Protein AF-A0A957KBI8-F1 (afdb_monomer_lite)

Structure (mmCIF, N/CA/C/O backbone):
data_AF-A0A957KBI8-F1
#
_entry.id   AF-A0A957KBI8-F1
#
loop_
_atom_site.group_PDB
_atom_site.id
_atom_site.type_symbol
_atom_site.label_atom_id
_atom_site.label_alt_id
_atom_site.label_comp_id
_atom_site.label_asym_id
_atom_site.label_entity_id
_atom_site.label_seq_id
_atom_site.pdbx_PDB_ins_code
_atom_site.Cartn_x
_atom_site.Cartn_y
_atom_site.Cartn_z
_atom_site.occupancy
_atom_site.B_iso_or_equiv
_atom_site.auth_seq_id
_atom_site.auth_comp_id
_atom_site.auth_asym_id
_atom_site.auth_atom_id
_atom_site.pdbx_PDB_model_num
ATOM 1 N N . ASP A 1 1 ? 16.073 -28.300 -5.596 1.00 53.75 1 ASP A N 1
ATOM 2 C CA . ASP A 1 1 ? 16.952 -27.147 -5.845 1.00 53.75 1 ASP A CA 1
ATOM 3 C C . ASP A 1 1 ? 17.141 -26.907 -7.318 1.00 53.75 1 ASP A C 1
ATOM 5 O O . ASP A 1 1 ? 17.459 -27.836 -8.055 1.00 53.75 1 ASP A O 1
ATOM 9 N N . CYS A 1 2 ? 16.883 -25.672 -7.734 1.00 71.12 2 CYS A N 1
ATOM 10 C CA . CYS A 1 2 ? 17.111 -25.193 -9.087 1.00 71.12 2 CYS A CA 1
ATOM 11 C C . CYS A 1 2 ? 17.860 -23.859 -8.974 1.00 71.12 2 CYS A C 1
ATOM 13 O O . CYS A 1 2 ? 17.243 -22.803 -8.931 1.00 71.12 2 CYS A O 1
ATOM 15 N N . GLU A 1 3 ? 19.193 -23.900 -8.892 1.00 85.25 3 GLU A N 1
ATOM 16 C CA . GLU A 1 3 ? 20.029 -22.681 -8.899 1.00 85.25 3 GLU A CA 1
ATOM 17 C C . GLU A 1 3 ? 19.775 -21.819 -10.147 1.00 85.25 3 GLU A C 1
ATOM 19 O O . GLU A 1 3 ? 19.973 -20.610 -10.131 1.00 85.25 3 GLU A O 1
ATOM 24 N N . ALA A 1 4 ? 19.276 -22.438 -11.222 1.00 87.75 4 ALA A N 1
ATOM 25 C CA . ALA A 1 4 ? 18.928 -21.766 -12.466 1.00 87.75 4 ALA A CA 1
ATOM 26 C C . ALA A 1 4 ? 17.768 -20.766 -12.341 1.00 87.75 4 ALA A C 1
ATOM 28 O O . ALA A 1 4 ? 17.538 -20.042 -13.298 1.00 87.75 4 ALA A O 1
ATOM 29 N N . THR A 1 5 ? 17.039 -20.729 -11.219 1.00 91.25 5 THR A N 1
ATOM 30 C CA . THR A 1 5 ? 15.942 -19.772 -10.977 1.00 91.25 5 THR A CA 1
ATOM 31 C C . THR A 1 5 ? 16.264 -18.772 -9.867 1.00 91.25 5 THR A C 1
ATOM 33 O O . THR A 1 5 ? 15.353 -18.151 -9.327 1.00 91.25 5 THR A O 1
ATOM 36 N N . PHE A 1 6 ? 17.530 -18.646 -9.457 1.00 94.62 6 PHE A N 1
ATOM 37 C CA . PHE A 1 6 ? 17.902 -17.649 -8.455 1.00 94.62 6 PHE A CA 1
ATOM 38 C C . PHE A 1 6 ? 17.795 -16.244 -9.038 1.00 94.62 6 PHE A C 1
ATOM 40 O O . PHE A 1 6 ? 18.330 -15.958 -10.109 1.00 94.62 6 PHE A O 1
ATOM 47 N N . LEU A 1 7 ? 17.128 -15.371 -8.289 1.00 96.38 7 LEU A N 1
ATOM 48 C CA . LEU A 1 7 ? 17.222 -13.936 -8.493 1.00 96.38 7 LEU A CA 1
ATOM 49 C C . LEU A 1 7 ? 18.567 -13.449 -7.947 1.00 96.38 7 LEU A C 1
ATOM 51 O O . LEU A 1 7 ? 19.129 -14.040 -7.019 1.00 96.38 7 LEU A O 1
ATOM 55 N N . THR A 1 8 ? 19.082 -12.373 -8.524 1.00 96.69 8 THR A N 1
ATOM 56 C CA . THR A 1 8 ? 20.297 -11.697 -8.062 1.00 96.69 8 THR A CA 1
ATOM 57 C C . THR A 1 8 ? 19.907 -10.356 -7.470 1.00 96.69 8 THR A C 1
ATOM 59 O O . THR A 1 8 ? 19.065 -9.669 -8.036 1.00 96.69 8 THR A O 1
ATOM 62 N N . LEU A 1 9 ? 20.495 -10.002 -6.330 1.00 96.25 9 LEU A N 1
ATOM 63 C CA . LEU A 1 9 ? 20.325 -8.677 -5.752 1.00 96.25 9 LEU A CA 1
ATOM 64 C C . LEU A 1 9 ? 20.972 -7.645 -6.674 1.00 96.25 9 LEU A C 1
ATOM 66 O O . LEU A 1 9 ? 22.163 -7.767 -6.976 1.00 96.25 9 LEU A O 1
ATOM 70 N N . ASP A 1 10 ? 20.201 -6.651 -7.087 1.00 95.00 10 ASP A N 1
ATOM 71 C CA . ASP A 1 10 ? 20.749 -5.435 -7.659 1.00 95.00 10 ASP A CA 1
ATOM 72 C C . ASP A 1 10 ? 21.138 -4.492 -6.508 1.00 95.00 10 ASP A C 1
ATOM 74 O O . ASP A 1 10 ? 20.312 -4.096 -5.686 1.00 95.00 10 ASP A O 1
ATOM 78 N N . GLU A 1 11 ? 22.436 -4.208 -6.377 1.00 90.50 11 GLU A N 1
ATOM 79 C CA . GLU A 1 11 ? 22.953 -3.366 -5.291 1.00 90.50 11 GLU A CA 1
ATOM 80 C C . GLU A 1 11 ? 22.608 -1.881 -5.498 1.00 90.50 11 GLU A C 1
ATOM 82 O O . GLU A 1 11 ? 22.605 -1.116 -4.528 1.00 90.50 11 GLU A O 1
ATOM 87 N N . ASP A 1 12 ? 22.289 -1.467 -6.731 1.00 88.81 12 ASP A N 1
ATOM 88 C CA . ASP A 1 12 ? 21.892 -0.088 -7.013 1.00 88.81 12 ASP A CA 1
ATOM 89 C C . ASP A 1 12 ? 20.490 0.212 -6.466 1.00 88.81 12 ASP A C 1
ATOM 91 O O . ASP A 1 12 ? 20.237 1.361 -6.099 1.00 88.81 12 ASP A O 1
ATOM 95 N N . ASP A 1 13 ? 19.611 -0.790 -6.309 1.00 91.19 13 ASP A N 1
ATOM 96 C CA . ASP A 1 13 ? 18.230 -0.583 -5.851 1.00 91.19 13 ASP A CA 1
ATOM 97 C C . ASP A 1 13 ? 17.717 -1.455 -4.690 1.00 91.19 13 ASP A C 1
ATOM 99 O O . ASP A 1 13 ? 16.642 -1.187 -4.151 1.00 91.19 13 ASP A O 1
ATOM 103 N N . ASP A 1 14 ? 18.518 -2.404 -4.209 1.00 92.69 14 ASP A N 1
ATOM 104 C CA . ASP A 1 14 ? 18.177 -3.379 -3.165 1.00 92.69 14 ASP A CA 1
ATOM 105 C C . ASP A 1 14 ? 17.047 -4.368 -3.544 1.00 92.69 14 ASP A C 1
ATOM 107 O O . ASP A 1 14 ? 16.502 -5.043 -2.660 1.00 92.69 14 ASP A O 1
ATOM 111 N N . VAL A 1 15 ? 16.699 -4.498 -4.829 1.00 96.94 15 VAL A N 1
ATOM 112 C CA . VAL A 1 15 ? 15.674 -5.430 -5.321 1.00 96.94 15 VAL A CA 1
ATOM 113 C C . VAL A 1 15 ? 16.335 -6.678 -5.900 1.00 96.94 15 VAL A C 1
ATOM 115 O O . VAL A 1 15 ? 17.345 -6.631 -6.601 1.00 96.94 15 VAL A O 1
ATOM 118 N N . TRP A 1 16 ? 15.765 -7.848 -5.616 1.00 97.50 16 TRP A N 1
ATOM 119 C CA . TRP A 1 16 ? 16.203 -9.103 -6.222 1.00 97.50 16 TRP A CA 1
ATOM 120 C C . TRP A 1 16 ? 15.529 -9.284 -7.577 1.00 97.50 16 TRP A C 1
ATOM 122 O O . TRP A 1 16 ? 14.304 -9.286 -7.659 1.00 97.50 16 TRP A O 1
ATOM 132 N N . GLN A 1 17 ? 16.314 -9.478 -8.635 1.00 97.50 17 GLN A N 1
ATOM 133 C CA . GLN A 1 17 ? 15.820 -9.479 -10.010 1.00 97.50 17 GLN A CA 1
ATOM 134 C C . GLN A 1 17 ? 16.371 -10.657 -10.825 1.00 97.50 17 GLN A C 1
ATOM 136 O O . GLN A 1 17 ? 17.454 -11.187 -10.557 1.00 97.50 17 GLN A O 1
ATOM 141 N N . GLY A 1 18 ? 15.634 -11.081 -11.852 1.00 96.81 18 GLY A N 1
ATOM 142 C CA . GLY A 1 18 ? 16.078 -12.133 -12.768 1.00 96.81 18 GLY A CA 1
ATOM 143 C C . GLY A 1 18 ? 15.211 -12.226 -14.017 1.00 96.81 18 GLY A C 1
ATOM 144 O O . GLY A 1 18 ? 13.996 -12.086 -13.938 1.00 96.81 18 GLY A O 1
ATOM 145 N N . ILE A 1 19 ? 15.840 -12.462 -15.171 1.00 97.25 19 ILE A N 1
ATOM 146 C CA . ILE A 1 19 ? 15.156 -12.609 -16.463 1.00 97.25 19 ILE A CA 1
ATOM 147 C C . ILE A 1 19 ? 15.249 -14.063 -16.911 1.00 97.25 19 ILE A C 1
ATOM 149 O O . ILE A 1 19 ? 16.345 -14.625 -16.974 1.00 97.25 19 ILE A O 1
ATOM 153 N N . PHE A 1 20 ? 14.110 -14.650 -17.275 1.00 96.75 20 PHE A N 1
ATOM 154 C CA . PHE A 1 20 ? 14.034 -16.019 -17.777 1.00 96.75 20 PHE A CA 1
ATOM 155 C C . PHE A 1 20 ? 13.263 -16.071 -19.095 1.00 96.75 20 PHE A C 1
ATOM 157 O O . PHE A 1 20 ? 12.159 -15.543 -19.202 1.00 96.75 20 PHE A O 1
ATOM 164 N N . ASP A 1 21 ? 13.832 -16.749 -20.093 1.00 96.81 21 ASP A N 1
ATOM 165 C CA . ASP A 1 21 ? 13.128 -17.077 -21.332 1.00 96.81 21 ASP A CA 1
ATOM 166 C C . ASP A 1 21 ? 12.172 -18.245 -21.074 1.00 96.81 21 ASP A C 1
ATOM 168 O O . ASP A 1 21 ? 12.592 -19.401 -20.934 1.00 96.81 21 ASP A O 1
ATOM 172 N N . LEU A 1 22 ? 10.876 -17.948 -21.004 1.00 96.56 22 LEU A N 1
ATOM 173 C CA . LEU A 1 22 ? 9.843 -18.936 -20.728 1.00 96.56 22 LEU A CA 1
ATOM 174 C C . LEU A 1 22 ? 9.106 -19.312 -22.020 1.00 96.56 22 LEU A C 1
ATOM 176 O O . LEU A 1 22 ? 8.742 -18.433 -22.803 1.00 96.56 22 LEU A O 1
ATOM 180 N N . PRO A 1 23 ? 8.877 -20.611 -22.288 1.00 97.94 23 PRO A N 1
ATOM 181 C CA . PRO A 1 23 ? 7.975 -21.036 -23.351 1.00 97.94 23 PRO A CA 1
ATOM 182 C C . PRO A 1 23 ? 6.543 -20.521 -23.148 1.00 97.94 23 PRO A C 1
ATOM 184 O O . PRO A 1 23 ? 6.150 -20.140 -22.052 1.00 97.94 23 PRO A O 1
ATOM 187 N N . ALA A 1 24 ? 5.736 -20.588 -24.207 1.00 97.88 24 ALA A N 1
ATOM 188 C CA . ALA A 1 24 ? 4.296 -20.397 -24.083 1.00 97.88 24 ALA A CA 1
ATOM 189 C C . ALA A 1 24 ? 3.700 -21.454 -23.139 1.00 97.88 24 ALA A C 1
ATOM 191 O O . ALA A 1 24 ? 4.008 -22.647 -23.272 1.00 97.88 24 ALA A O 1
ATOM 192 N N . GLY A 1 25 ? 2.821 -21.038 -22.234 1.00 97.88 25 GLY A N 1
ATOM 193 C CA . GLY A 1 25 ? 2.192 -21.923 -21.265 1.00 97.88 25 GLY A CA 1
ATOM 194 C C . GLY A 1 25 ? 1.649 -21.191 -20.047 1.00 97.88 25 GLY A C 1
ATOM 195 O O . GLY A 1 25 ? 1.835 -19.988 -19.888 1.00 97.88 25 GLY A O 1
ATOM 196 N N . ASP A 1 26 ? 0.991 -21.962 -19.188 1.00 98.00 26 ASP A N 1
ATOM 197 C CA . ASP A 1 26 ? 0.511 -21.506 -17.891 1.00 98.00 26 ASP A CA 1
ATOM 198 C C . ASP A 1 26 ? 1.459 -22.007 -16.799 1.00 98.00 26 ASP A C 1
ATOM 200 O O . ASP A 1 26 ? 1.807 -23.193 -16.742 1.00 98.00 26 ASP A O 1
ATOM 204 N N . TYR A 1 27 ? 1.874 -21.087 -15.942 1.00 96.94 27 TYR A N 1
ATOM 205 C CA . TYR A 1 27 ? 2.832 -21.284 -14.869 1.00 96.94 27 TYR A CA 1
ATOM 206 C C . TYR A 1 27 ? 2.248 -20.782 -13.553 1.00 96.94 27 TYR A C 1
ATOM 208 O O . TYR A 1 27 ? 1.349 -19.945 -13.514 1.00 96.94 27 TYR A O 1
ATOM 216 N N . GLU A 1 28 ? 2.811 -21.281 -12.463 1.00 96.25 28 GLU A N 1
ATOM 217 C CA . GLU A 1 28 ? 2.605 -20.735 -11.132 1.00 96.25 28 GLU A CA 1
ATOM 218 C C . GLU A 1 28 ? 3.966 -20.596 -10.463 1.00 96.25 28 GLU A C 1
ATOM 220 O O . GLU A 1 28 ? 4.822 -21.478 -10.606 1.00 96.25 28 GLU A O 1
ATOM 225 N N . TYR A 1 29 ? 4.174 -19.504 -9.736 1.00 95.12 29 TYR A N 1
ATOM 226 C CA . TYR A 1 29 ? 5.445 -19.255 -9.074 1.00 95.12 29 TYR A CA 1
ATOM 227 C C . TYR A 1 29 ? 5.284 -18.563 -7.722 1.00 95.12 29 TYR A C 1
ATOM 229 O O . TYR A 1 29 ? 4.223 -18.051 -7.360 1.00 95.12 29 TYR A O 1
ATOM 237 N N . LYS A 1 30 ? 6.378 -18.621 -6.964 1.00 95.00 30 LYS A N 1
ATOM 238 C CA . LYS A 1 30 ? 6.601 -17.987 -5.667 1.00 95.00 30 LYS A CA 1
ATOM 239 C C . LYS A 1 30 ? 8.091 -17.744 -5.493 1.00 95.00 30 LYS A C 1
ATOM 241 O O . LYS A 1 30 ? 8.907 -18.443 -6.100 1.00 95.00 30 LYS A O 1
ATOM 246 N N . VAL A 1 31 ? 8.438 -16.837 -4.592 1.00 95.81 31 VAL A N 1
ATOM 247 C CA . VAL A 1 31 ? 9.824 -16.602 -4.187 1.00 95.81 31 VAL A CA 1
ATOM 248 C C . VAL A 1 31 ? 10.104 -17.392 -2.917 1.00 95.81 31 VAL A C 1
ATOM 250 O O . VAL A 1 31 ? 9.463 -17.176 -1.895 1.00 95.81 31 VAL A O 1
ATOM 253 N N . ALA A 1 32 ? 11.044 -18.332 -2.983 1.00 94.69 32 ALA A N 1
ATOM 254 C CA . ALA A 1 32 ? 11.490 -19.133 -1.845 1.00 94.69 32 ALA A CA 1
ATOM 255 C C . ALA A 1 32 ? 12.779 -18.546 -1.251 1.00 94.69 32 ALA A C 1
ATOM 257 O O . ALA A 1 32 ? 13.711 -18.219 -1.990 1.00 94.69 32 ALA A O 1
ATOM 258 N N . ILE A 1 33 ? 12.861 -18.444 0.076 1.00 94.56 33 ILE A N 1
ATOM 259 C CA . ILE A 1 33 ? 13.998 -17.827 0.766 1.00 94.56 33 ILE A CA 1
ATOM 260 C C . ILE A 1 33 ? 15.019 -18.885 1.182 1.00 94.56 33 ILE A C 1
ATOM 262 O O . ILE A 1 33 ? 14.676 -19.960 1.671 1.00 94.56 33 ILE A O 1
ATOM 266 N N . ASN A 1 34 ? 16.307 -18.573 1.005 1.00 90.56 34 ASN A N 1
ATOM 267 C CA . ASN A 1 34 ? 17.428 -19.434 1.403 1.00 90.56 34 ASN A CA 1
ATOM 268 C C . ASN A 1 34 ? 17.328 -20.869 0.860 1.00 90.56 34 ASN A C 1
ATOM 270 O O . ASN A 1 34 ? 17.718 -21.822 1.534 1.00 90.56 34 ASN A O 1
ATOM 274 N N . GLN A 1 35 ? 16.819 -21.020 -0.369 1.00 89.69 35 GLN A N 1
ATOM 275 C CA . GLN A 1 35 ? 16.649 -22.319 -1.034 1.00 89.69 35 GLN A CA 1
ATOM 276 C C . GLN A 1 35 ? 15.692 -23.262 -0.279 1.00 89.69 35 GLN A C 1
ATOM 278 O O . GLN A 1 35 ? 15.739 -24.477 -0.464 1.00 89.69 35 GLN A O 1
ATOM 283 N N . SER A 1 36 ? 14.816 -22.714 0.568 1.00 89.62 36 SER A N 1
ATOM 284 C CA . SER A 1 36 ? 13.834 -23.469 1.342 1.00 89.62 36 SER A CA 1
ATOM 285 C C . SER A 1 36 ? 12.418 -22.954 1.105 1.00 89.62 36 SER A C 1
ATOM 287 O O . SER A 1 36 ? 12.187 -21.765 0.917 1.00 89.62 36 SER A O 1
ATOM 289 N N . TRP A 1 37 ? 11.451 -23.868 1.173 1.00 89.88 37 TRP A N 1
ATOM 290 C CA . TRP A 1 37 ? 10.026 -23.533 1.194 1.00 89.88 37 TRP A CA 1
ATOM 291 C C . TRP A 1 37 ? 9.515 -23.157 2.592 1.00 89.88 37 TRP A C 1
ATOM 293 O O . TRP A 1 37 ? 8.361 -22.760 2.713 1.00 89.88 37 TRP A O 1
ATOM 303 N N . ASP A 1 38 ? 10.344 -23.246 3.639 1.00 92.00 38 ASP A N 1
ATOM 304 C CA . ASP A 1 38 ? 9.961 -22.874 5.016 1.00 92.00 38 ASP A CA 1
ATOM 305 C C . ASP A 1 38 ? 9.540 -21.399 5.138 1.00 92.00 38 ASP A C 1
ATOM 307 O O . ASP A 1 38 ? 8.761 -21.016 6.021 1.00 92.00 38 ASP A O 1
ATOM 311 N N . GLU A 1 39 ? 10.076 -20.572 4.245 1.00 93.94 39 GLU A N 1
ATOM 312 C CA . GLU A 1 39 ? 9.712 -19.182 4.051 1.00 93.94 39 GLU A CA 1
ATOM 313 C C . GLU A 1 39 ? 9.628 -18.906 2.553 1.00 93.94 39 GLU A C 1
ATOM 315 O O . GLU A 1 39 ? 10.597 -19.069 1.813 1.00 93.94 39 GLU A O 1
ATOM 320 N N . ASN A 1 40 ? 8.435 -18.539 2.104 1.00 94.25 40 ASN A N 1
ATOM 321 C CA . ASN A 1 40 ? 8.160 -18.214 0.717 1.00 94.25 40 ASN A CA 1
ATOM 322 C C . ASN A 1 40 ? 7.112 -17.110 0.645 1.00 94.25 40 ASN A C 1
ATOM 324 O O . ASN A 1 40 ? 6.280 -17.005 1.545 1.00 94.25 40 ASN A O 1
ATOM 328 N N . TYR A 1 41 ? 7.145 -16.348 -0.438 1.00 94.50 41 TYR A N 1
ATOM 329 C CA . TYR A 1 41 ? 6.252 -15.226 -0.689 1.00 94.50 41 TYR A CA 1
ATOM 330 C C . TYR A 1 41 ? 5.601 -15.375 -2.066 1.00 94.50 41 TYR A C 1
ATOM 332 O O . TYR A 1 41 ? 6.210 -15.895 -3.007 1.00 94.50 41 TYR A O 1
ATOM 340 N N . GLY A 1 42 ? 4.340 -14.970 -2.161 1.00 90.12 42 GLY A N 1
ATOM 341 C CA . GLY A 1 42 ? 3.544 -14.986 -3.385 1.00 90.12 42 GLY A CA 1
ATOM 342 C C . GLY A 1 42 ? 2.177 -14.348 -3.154 1.00 90.12 42 GLY A C 1
ATOM 343 O O . GLY A 1 42 ? 1.794 -14.096 -2.011 1.00 90.12 42 GLY A O 1
ATOM 344 N N . GLY A 1 43 ? 1.440 -14.080 -4.232 1.00 84.00 43 GLY A N 1
ATOM 345 C CA . GLY A 1 43 ? 0.228 -13.263 -4.169 1.00 84.00 43 GLY A CA 1
ATOM 346 C C . GLY A 1 43 ? 0.568 -11.840 -3.722 1.00 84.00 43 GLY A C 1
ATOM 347 O O . GLY A 1 43 ? 1.500 -11.246 -4.251 1.00 84.00 43 GLY A O 1
ATOM 348 N N . MET A 1 44 ? -0.127 -11.341 -2.700 1.00 80.38 44 MET A N 1
ATOM 349 C CA . MET A 1 44 ? 0.011 -9.984 -2.140 1.00 80.38 44 MET A CA 1
ATOM 350 C C . MET A 1 44 ? 1.272 -9.798 -1.263 1.00 80.38 44 MET A C 1
ATOM 352 O O . MET A 1 44 ? 1.280 -9.003 -0.333 1.00 80.38 44 MET A O 1
ATOM 356 N N . GLY A 1 45 ? 2.332 -10.582 -1.497 1.00 84.62 45 GLY A N 1
ATOM 357 C CA . GLY A 1 45 ? 3.555 -10.558 -0.679 1.00 84.62 45 GLY A CA 1
ATOM 358 C C . GLY A 1 45 ? 3.444 -11.268 0.678 1.00 84.62 45 GLY A C 1
ATOM 359 O O . GLY A 1 45 ? 4.327 -11.149 1.523 1.00 84.62 45 GLY A O 1
ATOM 360 N N . ASP A 1 46 ? 2.391 -12.057 0.903 1.00 84.06 46 ASP A N 1
ATOM 361 C CA . ASP A 1 46 ? 2.187 -12.765 2.168 1.00 84.06 46 ASP A CA 1
ATOM 362 C C . ASP A 1 46 ? 3.198 -13.898 2.385 1.00 84.06 46 ASP A C 1
ATOM 364 O O . ASP A 1 46 ? 3.482 -14.708 1.489 1.00 84.06 46 ASP A O 1
ATOM 368 N N . ARG A 1 47 ? 3.664 -14.059 3.631 1.00 89.81 47 ARG A N 1
ATOM 369 C CA . ARG A 1 47 ? 4.459 -15.228 4.028 1.00 89.81 47 ARG A CA 1
ATOM 370 C C . ARG A 1 47 ? 3.611 -16.494 3.925 1.00 89.81 47 ARG A C 1
ATOM 372 O O . ARG A 1 47 ? 2.634 -16.668 4.649 1.00 89.81 47 ARG A O 1
ATOM 379 N N . ASN A 1 48 ? 4.048 -17.437 3.099 1.00 90.44 48 ASN A N 1
ATOM 380 C CA . ASN A 1 48 ? 3.279 -18.605 2.668 1.00 90.44 48 ASN A CA 1
ATOM 381 C C . ASN A 1 48 ? 1.975 -18.241 1.939 1.00 90.44 48 ASN A C 1
ATOM 383 O O . ASN A 1 48 ? 1.019 -19.017 1.997 1.00 90.44 48 ASN A O 1
ATOM 387 N N . GLY A 1 49 ? 1.951 -17.094 1.251 1.00 87.31 49 GLY A N 1
ATOM 388 C CA . GLY A 1 49 ? 0.826 -16.608 0.455 1.00 87.31 49 GLY A CA 1
ATOM 389 C C . GLY A 1 49 ? 0.417 -17.550 -0.674 1.00 87.31 49 GLY A C 1
ATOM 390 O O . GLY A 1 49 ? 0.934 -18.657 -0.812 1.00 87.31 49 GLY A O 1
ATOM 391 N N . SER A 1 50 ? -0.534 -17.148 -1.507 1.00 91.44 50 SER A N 1
ATOM 392 C CA . SER A 1 50 ? -0.940 -17.966 -2.661 1.00 91.44 50 SER A CA 1
ATOM 393 C C . SER A 1 50 ? 0.153 -18.008 -3.739 1.00 91.44 50 SER A C 1
ATOM 395 O O . SER A 1 50 ? 1.083 -17.206 -3.726 1.00 91.44 50 SER A O 1
ATOM 397 N N . ASN A 1 51 ? 0.088 -18.974 -4.661 1.00 94.19 51 ASN A N 1
ATOM 398 C CA . ASN A 1 51 ? 0.944 -18.934 -5.851 1.00 94.19 51 ASN A CA 1
ATOM 399 C C . ASN A 1 51 ? 0.522 -17.763 -6.751 1.00 94.19 51 ASN A C 1
ATOM 401 O O . ASN A 1 51 ? -0.673 -17.481 -6.856 1.00 94.19 51 ASN A O 1
ATOM 405 N N . VAL A 1 52 ? 1.482 -17.129 -7.426 1.00 94.56 52 VAL A N 1
ATOM 406 C CA . VAL A 1 52 ? 1.205 -16.155 -8.490 1.00 94.56 52 VAL A CA 1
ATOM 407 C C . VAL A 1 52 ? 1.039 -16.915 -9.801 1.00 94.56 52 VAL A C 1
ATOM 409 O O . VAL A 1 52 ? 1.917 -17.693 -10.179 1.00 94.56 52 VAL A O 1
ATOM 412 N N . ALA A 1 53 ? -0.099 -16.733 -10.468 1.00 95.75 53 ALA A N 1
ATOM 413 C CA . ALA A 1 53 ? -0.367 -17.339 -11.767 1.00 95.75 53 ALA A CA 1
ATOM 414 C C . ALA A 1 53 ? 0.249 -16.489 -12.885 1.00 95.75 53 ALA A C 1
ATOM 416 O O . ALA A 1 53 ? 0.116 -15.271 -12.883 1.00 95.75 53 ALA A O 1
ATO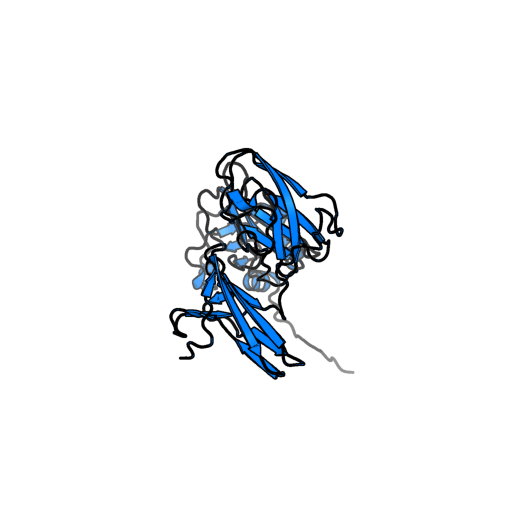M 417 N N . LEU A 1 54 ? 0.883 -17.131 -13.862 1.00 96.31 54 LEU A N 1
ATOM 418 C CA . LEU A 1 54 ? 1.515 -16.476 -15.007 1.00 96.31 54 LEU A CA 1
ATOM 419 C C . LEU A 1 54 ? 1.111 -17.208 -16.288 1.00 96.31 54 LEU A C 1
ATOM 421 O O . LEU A 1 54 ? 1.416 -18.389 -16.447 1.00 96.31 54 LEU A O 1
ATOM 425 N N . SER A 1 55 ? 0.441 -16.515 -17.208 1.00 97.19 55 SER A N 1
ATOM 426 C CA . SER A 1 55 ? 0.015 -17.085 -18.492 1.00 97.19 55 SER A CA 1
ATOM 427 C C . SER A 1 55 ? 0.748 -16.414 -19.646 1.00 97.19 55 SER A C 1
ATOM 429 O O . SER A 1 55 ? 0.686 -15.198 -19.819 1.00 97.19 55 SER A O 1
ATOM 431 N N . LEU A 1 56 ? 1.441 -17.221 -20.447 1.00 97.12 56 LEU A N 1
ATOM 432 C CA . LEU A 1 56 ? 2.230 -16.772 -21.587 1.00 97.12 56 LEU A CA 1
ATOM 433 C C . LEU A 1 56 ? 1.630 -17.310 -22.892 1.00 97.12 56 LEU A C 1
ATOM 435 O O . LEU A 1 56 ? 1.697 -18.518 -23.144 1.00 97.12 56 LEU A O 1
ATOM 439 N N . PRO A 1 57 ? 1.073 -16.448 -23.764 1.00 95.81 57 PRO A N 1
ATOM 440 C CA . PRO A 1 57 ? 0.504 -16.889 -25.039 1.00 95.81 57 PRO A CA 1
ATOM 441 C C . PRO A 1 57 ? 1.578 -17.322 -26.047 1.00 95.81 57 PRO A C 1
ATOM 443 O O . PRO A 1 57 ? 1.312 -18.130 -26.938 1.00 95.81 57 PRO A O 1
ATOM 446 N N . GLU A 1 58 ? 2.793 -16.797 -25.907 1.00 96.44 58 GLU A N 1
ATOM 447 C CA . GLU A 1 58 ? 3.960 -17.131 -26.712 1.00 96.44 58 GLU A CA 1
ATOM 448 C C . GLU A 1 58 ? 5.224 -17.147 -25.849 1.00 96.44 58 GLU A C 1
ATOM 450 O O . GLU A 1 58 ? 5.197 -16.734 -24.692 1.00 96.44 58 GLU A O 1
ATOM 455 N N . ALA A 1 59 ? 6.319 -17.680 -26.394 1.00 97.62 59 ALA A N 1
ATOM 456 C CA . ALA A 1 59 ? 7.581 -17.713 -25.671 1.00 97.62 59 ALA A CA 1
ATOM 457 C C . ALA A 1 59 ? 8.160 -16.297 -25.551 1.00 97.62 59 ALA A C 1
ATOM 459 O O . ALA A 1 59 ? 8.393 -15.652 -26.576 1.00 97.62 59 ALA A O 1
ATOM 460 N N . SER A 1 60 ? 8.427 -15.861 -24.322 1.00 96.81 60 SER A N 1
ATOM 461 C CA . SER A 1 60 ? 8.826 -14.488 -24.010 1.00 96.81 60 SER A CA 1
ATOM 462 C C . SER A 1 60 ? 9.860 -14.450 -22.883 1.00 96.81 60 SER A C 1
ATOM 464 O O . SER A 1 60 ? 9.804 -15.290 -21.978 1.00 96.81 60 SER A O 1
ATOM 466 N N . PRO A 1 61 ? 10.785 -13.474 -22.893 1.00 97.38 61 PRO A N 1
ATOM 467 C CA . PRO A 1 61 ? 11.561 -13.154 -21.707 1.00 97.38 61 PRO A CA 1
ATOM 468 C C . PRO A 1 61 ? 10.632 -12.537 -20.657 1.00 97.38 61 PRO A C 1
ATOM 470 O O . PRO A 1 61 ? 9.910 -11.584 -20.949 1.00 97.38 61 PRO A O 1
ATOM 473 N N . VAL A 1 62 ? 10.660 -13.074 -19.441 1.00 97.81 62 VAL A N 1
ATOM 474 C CA . VAL A 1 62 ? 9.927 -12.535 -18.291 1.00 97.81 62 VAL A CA 1
ATOM 475 C C . VAL A 1 62 ? 10.938 -12.122 -17.236 1.00 97.81 62 VAL A C 1
ATOM 477 O O . VAL A 1 62 ? 11.783 -12.934 -16.842 1.00 97.81 62 VAL A O 1
ATOM 480 N N . LYS A 1 63 ? 10.871 -10.861 -16.802 1.00 97.50 63 LYS A N 1
ATOM 481 C CA . LYS A 1 63 ? 11.652 -10.370 -15.665 1.00 97.50 63 LYS A CA 1
ATOM 482 C C . LYS A 1 63 ? 10.804 -10.499 -14.404 1.00 97.50 63 LYS A C 1
ATOM 484 O O . LYS A 1 63 ? 9.632 -10.134 -14.410 1.00 97.50 63 LYS A O 1
ATOM 489 N N . PHE A 1 64 ? 11.407 -11.057 -13.363 1.00 97.50 64 PHE A N 1
ATOM 490 C CA . PHE A 1 64 ? 10.816 -11.256 -12.046 1.00 97.50 64 PHE A CA 1
ATOM 491 C C . PHE A 1 64 ? 11.538 -10.383 -11.031 1.00 97.50 64 PHE A C 1
ATOM 493 O O . PHE A 1 64 ? 12.764 -10.241 -11.106 1.00 97.50 64 PHE A O 1
ATOM 500 N N . TYR A 1 65 ? 10.776 -9.874 -10.070 1.00 97.25 65 TYR A N 1
ATOM 501 C CA . TYR A 1 65 ? 11.246 -8.977 -9.023 1.00 97.25 65 TYR A CA 1
ATOM 502 C C . TYR A 1 65 ? 10.804 -9.495 -7.661 1.00 97.25 65 TYR A C 1
ATOM 504 O O . TYR A 1 65 ? 9.714 -10.055 -7.508 1.00 97.25 65 TYR A O 1
ATOM 512 N N . TYR A 1 66 ? 11.662 -9.289 -6.671 1.00 97.00 66 TYR A N 1
ATOM 513 C CA . TYR A 1 66 ? 11.355 -9.506 -5.271 1.00 97.00 66 TYR A CA 1
ATOM 514 C C . TYR A 1 66 ? 11.974 -8.399 -4.428 1.00 97.00 66 TYR A C 1
ATOM 516 O O . TYR A 1 66 ? 13.201 -8.282 -4.341 1.00 97.00 66 TYR A O 1
ATOM 524 N N . ASP A 1 67 ? 11.122 -7.617 -3.778 1.00 95.56 67 ASP A N 1
ATOM 525 C CA . ASP A 1 67 ? 11.550 -6.652 -2.775 1.00 95.56 67 ASP A CA 1
ATOM 526 C C . ASP A 1 67 ? 11.547 -7.326 -1.400 1.00 95.56 67 ASP A C 1
ATOM 528 O O . ASP A 1 67 ? 10.520 -7.780 -0.899 1.00 95.56 67 ASP A O 1
ATOM 532 N N . HIS A 1 68 ? 12.715 -7.410 -0.762 1.00 93.69 68 HIS A N 1
ATOM 533 C CA . HIS A 1 68 ? 12.823 -8.022 0.560 1.00 93.69 68 HIS A CA 1
ATOM 534 C C . HIS A 1 68 ? 12.212 -7.158 1.676 1.00 93.69 68 HIS A C 1
ATOM 536 O O . HIS A 1 68 ? 11.908 -7.695 2.739 1.00 93.69 68 HIS A O 1
ATOM 542 N N . LYS A 1 69 ? 12.056 -5.844 1.465 1.00 89.44 69 LYS A N 1
ATOM 543 C CA . LYS A 1 69 ? 11.515 -4.901 2.456 1.00 89.44 69 LYS A CA 1
ATOM 544 C C . LYS A 1 69 ? 9.998 -5.032 2.566 1.00 89.44 69 LYS A C 1
ATOM 546 O O . LYS A 1 69 ? 9.478 -5.056 3.677 1.00 89.44 69 LYS A O 1
ATOM 551 N N . THR A 1 70 ? 9.312 -5.139 1.430 1.00 88.62 70 THR A N 1
ATOM 552 C CA . THR A 1 70 ? 7.844 -5.248 1.358 1.00 88.62 70 THR A CA 1
ATOM 553 C C . THR A 1 70 ? 7.357 -6.681 1.159 1.00 88.62 70 THR A C 1
ATOM 555 O O . THR A 1 70 ? 6.169 -6.951 1.295 1.00 88.62 70 THR A O 1
ATOM 558 N N . HIS A 1 71 ? 8.267 -7.604 0.832 1.00 92.19 71 HIS A N 1
ATOM 559 C CA . HIS A 1 71 ? 7.974 -8.970 0.390 1.00 92.19 71 HIS A CA 1
ATOM 560 C C . HIS A 1 71 ? 7.158 -9.061 -0.901 1.00 92.19 71 HIS A C 1
ATOM 562 O O . HIS A 1 71 ? 6.706 -10.153 -1.266 1.00 92.19 71 HIS A O 1
ATOM 568 N N . TRP A 1 72 ? 6.999 -7.948 -1.620 1.00 92.69 72 TRP A N 1
ATOM 569 C CA . TRP A 1 72 ? 6.260 -7.943 -2.866 1.00 92.69 72 TRP A CA 1
ATOM 570 C C . TRP A 1 72 ? 6.991 -8.749 -3.938 1.00 92.69 72 TRP A C 1
ATOM 572 O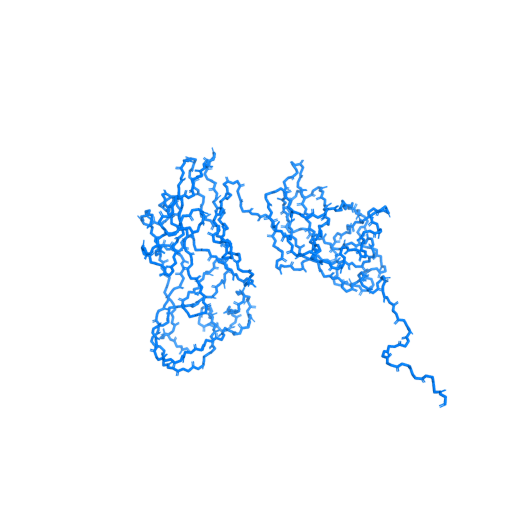 O . TRP A 1 72 ? 8.223 -8.759 -4.039 1.00 92.69 72 TRP A O 1
ATOM 582 N N . VAL A 1 73 ? 6.195 -9.467 -4.722 1.00 94.69 73 VAL A N 1
ATOM 583 C CA . VAL A 1 73 ? 6.630 -10.325 -5.814 1.00 94.69 73 VAL A CA 1
ATOM 584 C C . VAL A 1 73 ? 5.922 -9.830 -7.060 1.00 94.69 73 VAL A C 1
ATOM 586 O O . VAL A 1 73 ? 4.696 -9.783 -7.064 1.00 94.69 73 VAL A O 1
ATOM 589 N N . ALA A 1 74 ? 6.685 -9.517 -8.103 1.00 95.50 74 ALA A N 1
ATOM 590 C CA . ALA A 1 74 ? 6.137 -8.989 -9.348 1.00 95.50 74 ALA A CA 1
ATOM 591 C C . ALA A 1 74 ? 6.790 -9.629 -10.579 1.00 95.50 74 ALA A C 1
ATOM 593 O O . ALA A 1 74 ? 7.901 -10.174 -10.504 1.00 95.50 74 ALA A O 1
ATOM 594 N N . ASP A 1 75 ? 6.112 -9.537 -11.720 1.00 95.81 75 ASP A N 1
ATOM 595 C CA . ASP A 1 75 ? 6.633 -9.910 -13.029 1.00 95.81 75 ASP A CA 1
ATOM 596 C C . ASP A 1 75 ? 6.174 -8.960 -14.151 1.00 95.81 75 ASP A C 1
ATOM 598 O O . ASP A 1 75 ? 5.143 -8.301 -14.074 1.00 95.81 75 ASP A O 1
ATOM 602 N N . THR A 1 76 ? 6.943 -8.903 -15.241 1.00 95.81 76 THR A N 1
ATOM 603 C CA . THR A 1 76 ? 6.680 -7.990 -16.375 1.00 95.81 76 THR A CA 1
ATOM 604 C C . THR A 1 76 ? 5.418 -8.288 -17.198 1.00 95.81 76 THR A C 1
ATOM 606 O O . THR A 1 76 ? 5.162 -7.589 -18.178 1.00 95.81 76 THR A O 1
ATOM 609 N N . ILE A 1 77 ? 4.681 -9.358 -16.896 1.00 95.25 77 ILE A N 1
ATOM 610 C CA . ILE A 1 77 ? 3.465 -9.762 -17.615 1.00 95.25 77 ILE A CA 1
ATOM 611 C C . ILE A 1 77 ? 2.219 -9.385 -16.819 1.00 95.25 77 ILE A C 1
ATOM 613 O O . ILE A 1 77 ? 1.257 -8.889 -17.408 1.00 95.25 77 ILE A O 1
ATOM 617 N N . ASN A 1 78 ? 2.235 -9.634 -15.511 1.00 92.44 78 ASN A N 1
ATOM 618 C CA . ASN A 1 78 ? 1.116 -9.359 -14.619 1.00 92.44 78 ASN A CA 1
ATOM 619 C C . ASN A 1 78 ? 1.133 -7.926 -14.073 1.00 92.44 78 ASN A C 1
ATOM 621 O O . ASN A 1 78 ? 0.062 -7.349 -13.883 1.00 92.44 78 ASN A O 1
ATOM 625 N N . ASP A 1 79 ? 2.317 -7.344 -13.872 1.00 93.25 79 ASP A N 1
ATOM 626 C CA . ASP A 1 79 ? 2.477 -6.114 -13.100 1.00 93.25 79 ASP A CA 1
ATOM 627 C C . ASP A 1 79 ? 2.970 -4.933 -13.939 1.00 93.25 79 ASP A C 1
ATOM 629 O O . ASP A 1 79 ? 3.676 -5.066 -14.945 1.00 93.25 79 ASP A O 1
ATOM 633 N N . GLN A 1 80 ? 2.621 -3.731 -13.480 1.00 93.00 80 GLN A N 1
ATOM 634 C CA . GLN A 1 80 ? 3.223 -2.499 -13.970 1.00 93.00 80 GLN A CA 1
ATOM 635 C C . GLN A 1 80 ? 4.420 -2.145 -13.094 1.00 93.00 80 GLN A C 1
ATOM 637 O O . GLN A 1 80 ? 4.282 -1.872 -11.906 1.00 93.00 80 GLN A O 1
ATOM 642 N N . ILE A 1 81 ? 5.608 -2.120 -13.694 1.00 95.88 81 ILE A N 1
ATOM 643 C CA . ILE A 1 81 ? 6.818 -1.672 -13.004 1.00 95.88 81 ILE A CA 1
ATOM 644 C C . ILE A 1 81 ? 6.881 -0.150 -13.119 1.00 95.88 81 ILE A C 1
ATOM 646 O O . ILE A 1 81 ? 7.234 0.372 -14.177 1.00 95.88 81 ILE A O 1
ATOM 650 N N . ILE A 1 82 ? 6.459 0.553 -12.068 1.00 97.44 82 ILE A N 1
ATOM 651 C CA . ILE A 1 82 ? 6.336 2.014 -12.053 1.00 97.44 82 ILE A CA 1
ATOM 652 C C . ILE A 1 82 ? 7.411 2.608 -11.139 1.00 97.44 82 ILE A C 1
ATOM 654 O O . ILE A 1 82 ? 7.457 2.302 -9.954 1.00 97.44 82 ILE A O 1
ATOM 658 N N . THR A 1 83 ? 8.254 3.494 -11.660 1.00 97.69 83 THR A N 1
ATOM 659 C CA . THR A 1 83 ? 9.338 4.127 -10.890 1.00 97.69 83 THR A CA 1
ATOM 660 C C . THR A 1 83 ? 9.116 5.631 -10.827 1.00 97.69 83 THR A C 1
ATOM 662 O O . THR A 1 83 ? 8.867 6.265 -11.858 1.00 97.69 83 THR A O 1
ATOM 665 N N . VAL A 1 84 ? 9.248 6.228 -9.639 1.00 98.00 84 VAL A N 1
ATOM 666 C CA . VAL A 1 84 ? 9.320 7.691 -9.520 1.00 98.00 84 VAL A CA 1
ATOM 667 C C . VAL A 1 84 ? 10.744 8.140 -9.814 1.00 98.00 84 VAL A C 1
ATOM 669 O O . VAL A 1 84 ? 11.659 7.850 -9.045 1.00 98.00 84 VAL A O 1
ATOM 672 N N . VAL A 1 85 ? 10.932 8.866 -10.909 1.00 98.00 85 VAL A N 1
ATOM 673 C CA . VAL A 1 85 ? 12.242 9.374 -11.333 1.00 98.00 85 VAL A CA 1
ATOM 674 C C . VAL A 1 85 ? 12.368 10.863 -11.043 1.00 98.00 85 VAL A C 1
ATOM 676 O O . VAL A 1 85 ? 11.371 11.586 -11.097 1.00 98.00 85 VAL A O 1
ATOM 679 N N . GLY A 1 86 ? 13.570 11.338 -10.728 1.00 97.44 86 GLY A N 1
ATOM 680 C CA . GLY A 1 86 ? 13.787 12.752 -10.429 1.00 97.44 86 GLY A CA 1
ATOM 681 C C . GLY A 1 86 ? 15.166 13.082 -9.872 1.00 97.44 86 GLY A C 1
ATOM 682 O O . GLY A 1 86 ? 16.025 12.211 -9.743 1.00 97.44 86 GLY A O 1
ATOM 683 N N . ASP A 1 87 ? 15.343 14.345 -9.478 1.00 98.06 87 ASP A N 1
ATOM 684 C CA . ASP A 1 87 ? 16.597 14.897 -8.930 1.00 98.06 87 ASP A CA 1
ATOM 685 C C . ASP A 1 87 ? 16.839 14.569 -7.444 1.00 98.06 87 ASP A C 1
ATOM 687 O O . ASP A 1 87 ? 17.802 15.035 -6.842 1.00 98.06 87 ASP A O 1
ATOM 691 N N . PHE A 1 88 ? 15.960 13.764 -6.846 1.00 97.56 88 PHE A N 1
ATOM 692 C CA . PHE A 1 88 ? 16.106 13.229 -5.493 1.00 97.56 88 PHE A CA 1
ATOM 693 C C . PHE A 1 88 ? 16.729 11.824 -5.477 1.00 97.56 88 PHE A C 1
ATOM 695 O O . PHE A 1 88 ? 17.059 11.314 -4.406 1.00 97.56 88 PHE A O 1
ATOM 702 N N . GLN A 1 89 ? 16.853 11.159 -6.632 1.00 97.12 89 GLN A N 1
ATOM 703 C CA . GLN A 1 89 ? 17.204 9.739 -6.692 1.00 97.12 89 GLN A CA 1
ATOM 704 C C . GLN A 1 89 ? 18.623 9.461 -6.182 1.00 97.12 89 GLN A C 1
ATOM 706 O O . GLN A 1 89 ? 18.844 8.487 -5.457 1.00 97.12 89 GLN A O 1
ATOM 711 N N . SER A 1 90 ? 19.578 10.338 -6.486 1.00 96.69 90 SER A N 1
ATOM 712 C CA . SER A 1 90 ? 20.934 10.227 -5.943 1.00 96.69 90 SER A CA 1
ATOM 713 C C . SER A 1 90 ? 20.979 10.353 -4.414 1.00 96.69 90 SER A C 1
ATOM 715 O O . SER A 1 90 ? 21.767 9.665 -3.764 1.00 96.69 90 SER A O 1
ATOM 717 N N . GLU A 1 91 ? 20.088 11.149 -3.815 1.00 96.75 91 GLU A N 1
ATOM 718 C CA . GLU A 1 91 ? 19.986 11.312 -2.358 1.00 96.75 91 GLU A CA 1
ATOM 719 C C . GLU A 1 91 ? 19.434 10.055 -1.667 1.00 96.75 91 GLU A C 1
ATOM 721 O O . GLU A 1 91 ? 19.819 9.748 -0.538 1.00 96.75 91 GLU A O 1
ATOM 726 N N . ILE A 1 92 ? 18.576 9.284 -2.348 1.00 95.06 92 ILE A N 1
ATOM 727 C CA . ILE A 1 92 ? 18.026 8.021 -1.820 1.00 95.06 92 ILE A CA 1
ATOM 728 C C . ILE A 1 92 ? 18.913 6.805 -2.119 1.00 95.06 92 ILE A C 1
ATOM 730 O O . ILE A 1 92 ? 18.561 5.688 -1.737 1.00 95.06 92 ILE A O 1
ATOM 734 N N . GLY A 1 93 ? 20.066 7.017 -2.761 1.00 94.75 93 GLY A N 1
ATOM 735 C CA . GLY A 1 93 ? 21.092 5.999 -2.989 1.00 94.75 93 GLY A CA 1
ATOM 736 C C . GLY A 1 93 ? 21.166 5.443 -4.409 1.00 94.75 93 GLY A C 1
ATOM 737 O O . GLY A 1 93 ? 21.927 4.503 -4.623 1.00 94.75 93 GLY A O 1
ATOM 738 N N . CYS A 1 94 ? 20.420 5.992 -5.373 1.00 95.56 94 CYS A N 1
ATOM 739 C CA . CYS A 1 94 ? 20.624 5.651 -6.780 1.00 95.56 94 CYS A CA 1
ATOM 740 C C . CYS A 1 94 ? 21.969 6.196 -7.279 1.00 95.56 94 CYS A C 1
ATOM 742 O O . CYS A 1 94 ? 22.462 7.227 -6.818 1.00 95.56 94 CYS A O 1
ATOM 744 N N . SER A 1 95 ? 22.554 5.527 -8.272 1.00 95.19 95 SER A N 1
ATOM 745 C CA . SER A 1 95 ? 23.835 5.942 -8.854 1.00 95.19 95 SER A CA 1
ATOM 746 C C . SER A 1 95 ? 23.762 7.289 -9.597 1.00 95.19 95 SER A C 1
ATOM 748 O O . SER A 1 95 ? 24.756 8.021 -9.641 1.00 95.19 95 SER A O 1
ATOM 750 N N . ILE A 1 96 ? 22.605 7.621 -10.182 1.00 95.25 96 ILE A N 1
ATOM 751 C CA . ILE A 1 96 ? 22.326 8.884 -10.879 1.00 95.25 96 ILE A CA 1
ATOM 752 C C . ILE A 1 96 ? 20.869 9.323 -10.653 1.00 95.25 96 ILE A C 1
ATOM 754 O O . ILE A 1 96 ? 20.038 8.534 -10.205 1.00 95.25 96 ILE A O 1
ATOM 758 N N . ASP A 1 97 ? 20.582 10.580 -10.991 1.00 96.69 97 ASP A N 1
ATOM 759 C CA . ASP A 1 97 ? 19.223 11.127 -11.044 1.00 96.69 97 ASP A CA 1
ATOM 760 C C . ASP A 1 97 ? 18.511 10.782 -12.360 1.00 96.69 97 ASP A C 1
ATOM 762 O O . ASP A 1 97 ? 19.162 10.488 -13.369 1.00 96.69 97 ASP A O 1
ATOM 766 N N . ASP A 1 98 ? 17.178 10.878 -12.352 1.00 95.31 98 ASP A N 1
ATOM 767 C CA . ASP A 1 98 ? 16.298 10.581 -13.493 1.00 95.31 98 ASP A CA 1
ATOM 768 C C . ASP A 1 98 ? 16.490 9.157 -14.075 1.00 95.31 98 ASP A C 1
ATOM 770 O O . ASP A 1 98 ? 16.397 8.936 -15.287 1.00 95.31 98 ASP A O 1
ATOM 774 N N . ASP A 1 99 ? 16.760 8.174 -13.213 1.00 95.75 99 ASP A N 1
ATOM 775 C CA . ASP A 1 99 ? 17.005 6.782 -13.593 1.00 95.75 99 ASP A CA 1
ATOM 776 C C . ASP A 1 99 ? 15.777 5.902 -13.364 1.00 95.75 99 ASP A C 1
ATOM 778 O O . ASP A 1 99 ? 15.455 5.524 -12.237 1.00 95.75 99 ASP A O 1
ATOM 782 N N . ALA A 1 100 ? 15.104 5.528 -14.449 1.00 96.00 100 ALA A N 1
ATOM 783 C CA . ALA A 1 100 ? 13.950 4.636 -14.396 1.00 96.00 100 ALA A CA 1
ATOM 784 C C . ALA A 1 100 ? 14.295 3.201 -13.968 1.00 96.00 100 ALA A C 1
ATOM 786 O O . ALA A 1 100 ? 13.397 2.480 -13.530 1.00 96.00 100 ALA A O 1
ATOM 787 N N . SER A 1 101 ? 15.560 2.788 -14.103 1.00 94.62 101 SER A N 1
ATOM 788 C CA . SER A 1 101 ? 16.012 1.446 -13.725 1.00 94.62 101 SER A CA 1
ATOM 789 C C . SER A 1 101 ? 16.360 1.318 -12.243 1.00 94.62 101 SER A C 1
ATOM 791 O O . SER A 1 101 ? 16.407 0.205 -11.738 1.00 94.62 101 SER A O 1
ATOM 793 N N . CYS A 1 102 ? 16.529 2.433 -11.523 1.00 96.19 102 CYS A N 1
ATOM 794 C CA . CYS A 1 102 ? 16.751 2.403 -10.082 1.00 96.19 102 CYS A CA 1
ATOM 795 C C . CYS A 1 102 ? 15.424 2.244 -9.324 1.00 96.19 102 CYS A C 1
ATOM 797 O O . CYS A 1 102 ? 14.699 3.217 -9.100 1.00 96.19 102 CYS A O 1
ATOM 799 N N . LEU A 1 103 ? 15.123 1.031 -8.858 1.00 97.00 103 LEU A N 1
ATOM 800 C CA . LEU A 1 103 ? 13.873 0.700 -8.160 1.00 97.00 103 LEU A CA 1
ATOM 801 C C . LEU A 1 103 ? 13.805 1.149 -6.682 1.00 97.00 103 LEU A C 1
ATOM 803 O O . LEU A 1 103 ? 12.895 0.751 -5.957 1.00 97.00 103 LEU A O 1
ATOM 807 N N . ARG A 1 104 ? 14.696 2.037 -6.209 1.00 95.81 104 ARG A N 1
ATOM 808 C CA . ARG A 1 104 ? 14.627 2.588 -4.830 1.00 95.81 104 ARG A CA 1
ATOM 809 C C . ARG A 1 104 ? 13.374 3.431 -4.567 1.00 95.81 104 ARG A C 1
ATOM 811 O O . ARG A 1 104 ? 13.044 3.698 -3.414 1.00 95.81 104 ARG A O 1
ATOM 818 N N . SER A 1 105 ? 12.707 3.862 -5.630 1.00 96.06 105 SER A N 1
ATOM 819 C CA . SER A 1 105 ? 11.431 4.581 -5.645 1.00 96.06 105 SER A CA 1
ATOM 820 C C . SER A 1 105 ? 10.368 3.813 -6.448 1.00 96.06 105 SER A C 1
ATOM 822 O O . SER A 1 105 ? 9.517 4.417 -7.107 1.00 96.06 105 SER A O 1
ATOM 824 N N . TRP A 1 106 ? 10.445 2.475 -6.434 1.00 97.06 106 TRP A N 1
ATOM 825 C CA . TRP A 1 106 ? 9.473 1.589 -7.073 1.00 97.06 106 TRP A CA 1
ATOM 826 C C . TRP A 1 106 ? 8.117 1.688 -6.373 1.00 97.06 106 TRP A C 1
ATOM 828 O O . TRP A 1 106 ? 7.989 1.373 -5.192 1.00 97.06 106 TRP A O 1
ATOM 838 N N . LEU A 1 107 ? 7.120 2.147 -7.125 1.00 95.75 107 LEU A N 1
ATOM 839 C CA . LEU A 1 107 ? 5.725 2.249 -6.721 1.00 95.75 107 LEU A CA 1
ATOM 840 C C . LEU A 1 107 ? 5.078 0.863 -6.778 1.00 95.75 107 LEU A C 1
ATOM 842 O O . LEU A 1 107 ? 5.090 0.206 -7.822 1.00 95.75 107 LEU A O 1
ATOM 846 N N . GLN A 1 108 ? 4.525 0.436 -5.644 1.00 93.00 108 GLN A N 1
ATOM 847 C CA . GLN A 1 108 ? 3.996 -0.905 -5.428 1.00 93.00 108 GLN A CA 1
ATOM 848 C C . GLN A 1 108 ? 2.500 -0.879 -5.131 1.00 93.00 108 GLN A C 1
ATOM 850 O O . GLN A 1 108 ? 2.048 -0.032 -4.368 1.00 93.00 108 GLN A O 1
ATOM 855 N N . ASP A 1 109 ? 1.760 -1.828 -5.701 1.00 89.94 109 ASP A N 1
ATOM 856 C CA . ASP A 1 109 ? 0.322 -2.027 -5.470 1.00 89.94 109 ASP A CA 1
ATOM 857 C C . ASP A 1 109 ? 0.070 -3.494 -5.064 1.00 89.94 109 ASP A C 1
ATOM 859 O O . ASP A 1 109 ? -0.334 -4.326 -5.882 1.00 89.94 109 ASP A O 1
ATOM 863 N N . PRO A 1 110 ? 0.415 -3.874 -3.821 1.00 81.69 110 PRO A N 1
ATOM 864 C CA . PRO A 1 110 ? 0.256 -5.249 -3.368 1.00 81.69 110 PRO A CA 1
ATOM 865 C C . PRO A 1 110 ? -1.210 -5.661 -3.163 1.00 81.69 110 PRO A C 1
ATOM 867 O O . PRO A 1 110 ? -1.475 -6.863 -3.154 1.00 81.69 110 PRO A O 1
ATOM 870 N N . ASP A 1 111 ? -2.153 -4.726 -2.988 1.00 78.06 111 ASP A N 1
ATOM 871 C CA . ASP A 1 111 ? -3.576 -5.040 -2.778 1.00 78.06 111 ASP A CA 1
ATOM 872 C C . ASP A 1 111 ? -4.421 -5.008 -4.068 1.00 78.06 111 ASP A C 1
ATOM 874 O O . ASP A 1 111 ? -5.505 -5.606 -4.108 1.00 78.06 111 ASP A O 1
ATOM 878 N N . GLY A 1 112 ? -3.877 -4.446 -5.149 1.00 82.75 112 GLY A N 1
ATOM 879 C CA . GLY A 1 112 ? -4.446 -4.453 -6.490 1.00 82.75 112 GLY A CA 1
ATOM 880 C C . GLY A 1 112 ? -5.570 -3.438 -6.680 1.00 82.75 112 GLY A C 1
ATOM 881 O O . GLY A 1 112 ? -6.450 -3.668 -7.522 1.00 82.75 112 GLY A O 1
ATOM 882 N N . ASP A 1 113 ? -5.606 -2.369 -5.882 1.00 79.94 113 ASP A N 1
ATOM 883 C CA . ASP A 1 113 ? -6.643 -1.340 -5.961 1.00 79.94 113 ASP A CA 1
ATOM 884 C C . ASP A 1 113 ? -6.367 -0.260 -7.030 1.00 79.94 113 ASP A C 1
ATOM 886 O O . ASP A 1 113 ? -7.265 0.522 -7.365 1.00 79.94 113 ASP A O 1
ATOM 890 N N . GLY A 1 114 ? -5.176 -0.284 -7.641 1.00 88.06 114 GLY A N 1
ATOM 891 C CA . GLY A 1 114 ? -4.729 0.661 -8.662 1.00 88.06 114 GLY A CA 1
ATOM 892 C C . GLY A 1 114 ? -4.055 1.919 -8.109 1.00 88.06 114 GLY A C 1
ATOM 893 O O . GLY A 1 114 ? -3.726 2.810 -8.900 1.00 88.06 114 GLY A O 1
ATOM 894 N N . VAL A 1 115 ? -3.846 2.002 -6.794 1.00 88.50 115 VAL A N 1
ATOM 895 C CA . VAL A 1 115 ? -3.088 3.052 -6.115 1.00 88.50 115 VAL A CA 1
ATOM 896 C C . VAL A 1 115 ? -1.732 2.489 -5.707 1.00 88.50 115 VAL A C 1
ATOM 898 O O . VAL A 1 115 ? -1.598 1.680 -4.796 1.00 88.50 115 VAL A O 1
ATOM 901 N N . PHE A 1 116 ? -0.688 2.953 -6.382 1.00 92.38 116 PHE A N 1
ATOM 902 C CA . PHE A 1 116 ? 0.663 2.475 -6.142 1.00 92.38 116 PHE A CA 1
ATOM 903 C C . PHE A 1 116 ? 1.384 3.392 -5.162 1.00 92.38 116 PHE A C 1
ATOM 905 O O . PHE A 1 116 ? 1.293 4.616 -5.273 1.00 92.38 116 PHE A O 1
ATOM 912 N N . ILE A 1 117 ? 2.156 2.813 -4.245 1.00 90.69 117 ILE A N 1
ATOM 913 C CA . ILE A 1 117 ? 2.828 3.548 -3.172 1.00 90.69 117 ILE A CA 1
ATOM 914 C C . ILE A 1 117 ? 4.321 3.232 -3.100 1.00 90.69 117 ILE A C 1
ATOM 916 O O . ILE A 1 117 ? 4.750 2.110 -3.364 1.00 90.69 117 ILE A O 1
ATOM 920 N N . ALA A 1 118 ? 5.128 4.227 -2.736 1.00 92.25 118 ALA A N 1
ATOM 921 C CA . ALA A 1 118 ? 6.561 4.064 -2.508 1.00 92.25 118 ALA A CA 1
ATOM 922 C C . ALA A 1 118 ? 7.004 4.901 -1.309 1.00 92.25 118 ALA A C 1
ATOM 924 O O . ALA A 1 118 ? 6.728 6.099 -1.249 1.00 92.25 118 ALA A O 1
ATOM 925 N N . GLU A 1 119 ? 7.748 4.290 -0.388 1.00 90.44 119 GLU A N 1
ATOM 926 C CA . GLU A 1 119 ? 8.478 4.994 0.668 1.00 90.44 119 GLU A CA 1
ATOM 927 C C . GLU A 1 11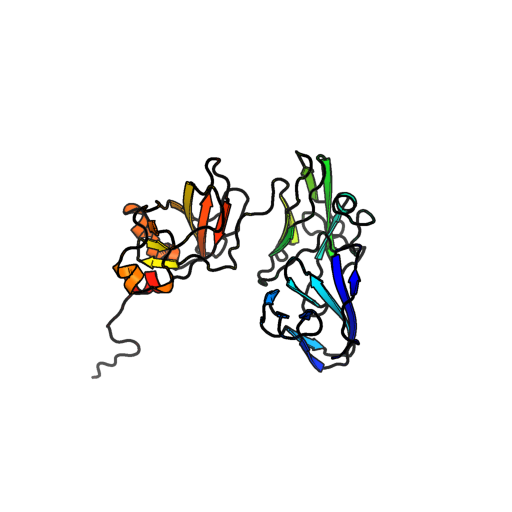9 ? 9.977 4.941 0.361 1.00 90.44 119 GLU A C 1
ATOM 929 O O . GLU A 1 119 ? 10.556 3.865 0.206 1.00 90.44 119 GLU A O 1
ATOM 934 N N . THR A 1 120 ? 10.615 6.106 0.262 1.00 93.19 120 THR A N 1
ATOM 935 C CA . THR A 1 120 ? 12.042 6.197 -0.059 1.00 93.19 120 THR A CA 1
ATOM 936 C C . THR A 1 120 ? 12.909 6.292 1.192 1.00 93.19 120 THR A C 1
ATOM 938 O O . THR A 1 120 ? 12.450 6.611 2.292 1.00 93.19 120 THR A O 1
ATOM 941 N N . ALA A 1 121 ? 14.221 6.123 1.009 1.00 92.12 121 ALA A N 1
ATOM 942 C CA . ALA A 1 121 ? 15.180 6.567 2.013 1.00 92.12 121 ALA A CA 1
ATOM 943 C C . ALA A 1 121 ? 15.044 8.089 2.276 1.00 92.12 121 ALA A C 1
ATOM 945 O O . ALA A 1 121 ? 14.556 8.823 1.408 1.00 92.12 121 ALA A O 1
ATOM 946 N N . PRO A 1 122 ? 15.464 8.580 3.456 1.00 92.62 122 PRO A N 1
ATOM 947 C CA . PRO A 1 122 ? 15.375 9.998 3.780 1.00 92.62 122 PRO A CA 1
ATOM 948 C C . PRO A 1 122 ? 16.295 10.875 2.927 1.00 92.62 122 PRO A C 1
ATOM 950 O O . PRO A 1 122 ? 17.461 10.533 2.743 1.00 92.62 122 PRO A O 1
ATOM 953 N N . VAL A 1 123 ? 15.800 12.036 2.492 1.00 96.19 123 VAL A N 1
ATOM 954 C CA . VAL A 1 123 ? 16.558 13.030 1.712 1.00 96.19 123 VAL A CA 1
ATOM 955 C C . VAL A 1 123 ? 16.857 14.302 2.528 1.00 96.19 123 VAL A C 1
ATOM 957 O O . VAL A 1 123 ? 16.201 14.555 3.550 1.00 96.19 123 VAL A O 1
ATOM 960 N N . PRO A 1 124 ? 17.859 15.112 2.132 1.00 97.12 124 PRO A N 1
ATOM 961 C CA . PRO A 1 124 ? 18.106 16.434 2.713 1.00 97.12 124 PRO A CA 1
ATOM 962 C C . PRO A 1 124 ? 16.963 17.437 2.485 1.00 97.12 124 PRO A C 1
ATOM 964 O O . PRO A 1 124 ? 16.112 17.261 1.614 1.00 97.12 124 PRO A O 1
ATOM 967 N N . ALA A 1 125 ? 16.972 18.541 3.237 1.00 97.19 125 ALA A N 1
ATOM 968 C CA . ALA A 1 125 ? 16.091 19.668 2.963 1.00 97.19 125 ALA A CA 1
ATOM 969 C C . ALA A 1 125 ? 16.443 20.300 1.607 1.00 97.19 125 ALA A C 1
ATOM 971 O O . ALA A 1 125 ? 17.601 20.622 1.324 1.00 97.19 125 ALA A O 1
ATOM 972 N N . GLY A 1 126 ? 15.435 20.537 0.773 1.00 97.62 126 GLY A N 1
ATOM 973 C CA . GLY A 1 126 ? 15.666 20.944 -0.606 1.00 97.62 126 GLY A CA 1
ATOM 974 C C . GLY A 1 126 ? 14.391 21.124 -1.412 1.00 97.62 126 GLY A C 1
ATOM 975 O O . GLY A 1 126 ? 13.286 20.874 -0.935 1.00 97.62 126 GLY A O 1
ATOM 976 N N . ASN A 1 127 ? 14.556 21.592 -2.646 1.00 98.25 127 ASN A N 1
ATOM 977 C CA . ASN A 1 127 ? 13.494 21.568 -3.644 1.00 98.25 127 ASN A CA 1
ATOM 978 C C . ASN A 1 127 ? 13.858 20.511 -4.669 1.00 98.25 127 ASN A C 1
ATOM 980 O O . ASN A 1 127 ? 14.978 20.537 -5.176 1.00 98.25 127 ASN A O 1
ATOM 984 N N . TYR A 1 128 ? 12.895 19.656 -4.965 1.00 98.44 128 TYR A N 1
ATOM 985 C CA . TYR A 1 128 ? 13.062 18.510 -5.835 1.00 98.44 128 TYR A CA 1
ATOM 986 C C . TYR A 1 128 ? 11.935 18.477 -6.860 1.00 98.44 128 TYR A C 1
ATOM 988 O O . TYR A 1 128 ? 10.906 19.157 -6.725 1.00 98.44 128 TYR A O 1
ATOM 996 N N . GLN A 1 129 ? 12.130 17.670 -7.890 1.00 98.25 129 GLN A N 1
ATOM 997 C CA . GLN A 1 129 ? 11.124 17.387 -8.891 1.00 98.25 129 GLN A CA 1
ATOM 998 C C . GLN A 1 129 ? 11.074 15.896 -9.217 1.00 98.25 129 GLN A C 1
ATOM 1000 O O . GLN A 1 129 ? 12.091 15.209 -9.198 1.00 98.25 129 GLN A O 1
ATOM 1005 N N . ALA A 1 130 ? 9.881 15.417 -9.554 1.00 98.25 130 ALA A N 1
ATOM 1006 C CA . ALA A 1 130 ? 9.619 14.025 -9.879 1.00 98.25 130 ALA A CA 1
ATOM 1007 C C . ALA A 1 130 ? 8.766 13.869 -11.147 1.00 98.25 130 ALA A C 1
ATOM 1009 O O . ALA A 1 130 ? 7.964 14.738 -11.508 1.00 98.25 130 ALA A O 1
ATOM 1010 N N . ARG A 1 131 ? 8.931 12.728 -11.811 1.00 98.19 131 ARG A N 1
ATOM 1011 C CA . ARG A 1 131 ? 8.122 12.215 -12.924 1.00 98.19 131 ARG A CA 1
ATOM 1012 C C . ARG A 1 131 ? 7.892 10.721 -12.728 1.00 98.19 131 ARG A C 1
ATOM 1014 O O . ARG A 1 131 ? 8.570 10.085 -11.927 1.00 98.19 131 ARG A O 1
ATOM 1021 N N . ILE A 1 132 ? 6.964 10.162 -13.493 1.00 98.25 132 ILE A N 1
ATOM 1022 C CA . ILE A 1 132 ? 6.698 8.723 -13.501 1.00 98.25 132 ILE A CA 1
ATOM 1023 C C . ILE A 1 132 ? 7.318 8.078 -14.741 1.00 98.25 132 ILE A C 1
ATOM 1025 O O . ILE A 1 132 ? 7.155 8.582 -15.857 1.00 98.25 132 ILE A O 1
ATOM 1029 N N . ALA A 1 133 ? 8.006 6.957 -14.539 1.00 97.94 133 ALA A N 1
ATOM 1030 C CA . ALA A 1 133 ? 8.496 6.065 -15.581 1.00 97.94 133 ALA A CA 1
ATOM 1031 C C . ALA A 1 133 ? 7.803 4.700 -15.475 1.00 97.94 133 ALA A C 1
ATOM 1033 O O . ALA A 1 133 ? 7.513 4.230 -14.378 1.00 97.94 133 ALA A O 1
ATOM 1034 N N . PHE A 1 134 ? 7.575 4.051 -16.617 1.00 96.75 134 PHE A N 1
ATOM 1035 C CA . PHE A 1 134 ? 6.996 2.707 -16.688 1.00 96.75 134 PHE A CA 1
ATOM 1036 C C . PHE A 1 134 ? 7.981 1.728 -17.322 1.00 96.75 134 PHE A C 1
ATOM 1038 O O . PHE A 1 134 ? 8.656 2.064 -18.296 1.00 96.75 134 PHE A O 1
ATOM 1045 N N . GLY A 1 135 ? 8.018 0.499 -16.809 1.00 95.38 135 GLY A N 1
ATOM 1046 C CA . GLY A 1 135 ? 8.797 -0.609 -17.362 1.00 95.38 135 GLY A CA 1
ATOM 1047 C C . GLY A 1 135 ? 10.299 -0.345 -17.390 1.00 95.38 135 GLY A C 1
ATOM 1048 O O . GLY A 1 135 ? 10.955 -0.760 -18.343 1.00 95.38 135 GLY A O 1
ATOM 1049 N N . GLU A 1 136 ? 10.819 0.403 -16.409 1.00 95.31 136 GLU A N 1
ATOM 1050 C CA . GLU A 1 136 ? 12.232 0.818 -16.333 1.00 95.31 136 GLU A CA 1
ATOM 1051 C C . GLU A 1 136 ? 12.715 1.596 -17.577 1.00 95.31 136 GLU A C 1
ATOM 1053 O O . GLU A 1 136 ? 13.910 1.685 -17.869 1.00 95.31 136 GLU A O 1
ATOM 1058 N N . ALA A 1 137 ? 11.785 2.160 -18.354 1.00 93.75 137 ALA A N 1
ATOM 1059 C CA . ALA A 1 137 ? 12.100 2.860 -19.587 1.00 93.75 137 ALA A CA 1
ATOM 1060 C C . ALA A 1 137 ? 12.499 4.315 -19.321 1.00 93.75 137 ALA A C 1
ATOM 1062 O O . ALA A 1 137 ? 11.830 5.039 -18.590 1.00 93.75 137 ALA A O 1
ATOM 1063 N N . VAL A 1 138 ? 13.549 4.771 -20.009 1.00 89.31 138 VAL A N 1
ATOM 1064 C CA . VAL A 1 138 ? 14.023 6.165 -19.929 1.00 89.31 138 VAL A CA 1
ATOM 1065 C C . VAL A 1 138 ? 13.020 7.180 -20.492 1.00 89.31 138 VAL A C 1
ATOM 1067 O O . VAL A 1 138 ? 13.021 8.329 -20.080 1.00 89.31 138 VAL A O 1
ATOM 1070 N N . GLU A 1 139 ? 12.175 6.773 -21.442 1.00 92.50 139 GLU A N 1
ATOM 1071 C CA . GLU A 1 139 ? 11.094 7.573 -22.027 1.00 92.50 139 GLU A CA 1
ATOM 1072 C C . GLU A 1 139 ? 9.997 6.632 -22.575 1.00 92.50 139 GLU A C 1
ATOM 1074 O O . GLU A 1 139 ? 10.321 5.530 -23.034 1.00 92.50 139 GLU A O 1
ATOM 1079 N N . PRO A 1 140 ? 8.720 7.059 -22.638 1.00 94.50 140 PRO A N 1
ATOM 1080 C CA . PRO A 1 140 ? 8.217 8.363 -22.214 1.00 94.50 140 PRO A CA 1
ATOM 1081 C C . PRO A 1 140 ? 8.130 8.510 -20.689 1.00 94.50 140 PRO A C 1
ATOM 1083 O O . PRO A 1 140 ? 7.674 7.593 -20.010 1.00 94.50 140 PRO A O 1
ATOM 1086 N N . LEU A 1 141 ? 8.480 9.691 -20.178 1.00 96.44 141 LEU A N 1
ATOM 1087 C CA . LEU A 1 141 ? 8.189 10.088 -18.797 1.00 96.44 141 LEU A CA 1
ATOM 1088 C C . LEU A 1 141 ? 6.857 10.839 -18.693 1.00 96.44 141 LEU A C 1
ATOM 1090 O O . LEU A 1 141 ? 6.514 11.658 -19.553 1.00 96.44 141 LEU A O 1
ATOM 1094 N N . TYR A 1 142 ? 6.135 10.615 -17.600 1.00 97.56 142 TYR A N 1
ATOM 1095 C CA . TYR A 1 142 ? 4.825 11.206 -17.337 1.00 97.56 142 TYR A CA 1
ATOM 1096 C C . TYR A 1 142 ? 4.940 12.290 -16.260 1.00 97.56 142 TYR A C 1
ATOM 1098 O O . TYR A 1 142 ? 5.649 12.130 -15.265 1.00 97.56 142 TYR A O 1
ATOM 1106 N N . GLY A 1 143 ? 4.298 13.433 -16.508 1.00 96.69 143 GLY A N 1
ATOM 1107 C CA . GLY A 1 143 ? 4.267 14.561 -15.578 1.00 96.69 143 GLY A CA 1
ATOM 1108 C C . GLY A 1 143 ? 3.313 14.346 -14.400 1.00 96.69 143 GLY A C 1
ATOM 1109 O O . GLY A 1 143 ? 2.656 13.315 -14.300 1.00 96.69 143 GLY A O 1
ATOM 1110 N N . ALA A 1 144 ? 3.197 15.360 -13.541 1.00 95.50 144 ALA A N 1
ATOM 1111 C CA . ALA A 1 144 ? 2.342 15.337 -12.348 1.00 95.50 144 ALA A CA 1
ATOM 1112 C C . ALA A 1 144 ? 0.855 15.065 -12.647 1.00 95.50 144 ALA A C 1
ATOM 1114 O O . ALA A 1 144 ? 0.136 14.533 -11.808 1.00 95.50 144 ALA A O 1
ATOM 1115 N N . ASP A 1 145 ? 0.400 15.449 -13.840 1.00 92.94 145 ASP A N 1
ATOM 1116 C CA . ASP A 1 145 ? -0.971 15.290 -14.329 1.00 92.94 145 ASP A CA 1
ATOM 1117 C C . ASP A 1 145 ? -1.165 14.040 -15.206 1.00 92.94 145 ASP A C 1
ATOM 1119 O O . ASP A 1 145 ? -2.164 13.936 -15.917 1.00 92.94 145 ASP A O 1
ATOM 1123 N N . GLY A 1 146 ? -0.177 13.143 -15.244 1.00 93.88 146 GLY A N 1
ATOM 1124 C CA . GLY A 1 146 ? -0.215 11.934 -16.065 1.00 93.88 146 GLY A CA 1
ATOM 1125 C C . GLY A 1 146 ? -0.007 12.176 -17.555 1.00 93.88 146 GLY A C 1
ATOM 1126 O O . GLY A 1 146 ? -0.105 11.244 -18.353 1.00 93.88 146 GLY A O 1
ATOM 1127 N N . SER A 1 147 ? 0.291 13.406 -17.984 1.00 95.25 147 SER A N 1
ATOM 1128 C CA . SER A 1 147 ? 0.555 13.675 -19.397 1.00 95.25 147 SER A CA 1
ATOM 1129 C C . SER A 1 147 ? 1.975 13.257 -19.798 1.00 95.25 147 SER A C 1
ATOM 1131 O O . SER A 1 147 ? 2.959 13.537 -19.107 1.00 95.25 147 SER A O 1
ATOM 1133 N N . VAL A 1 148 ? 2.098 12.601 -20.956 1.00 96.44 148 VAL A N 1
ATOM 1134 C CA . VAL A 1 148 ? 3.395 12.248 -21.556 1.00 96.44 148 VAL A CA 1
ATOM 1135 C C . VAL A 1 148 ? 4.197 13.519 -21.836 1.00 96.44 148 VAL A C 1
ATOM 1137 O O . VAL A 1 148 ? 3.734 14.408 -22.554 1.00 96.44 148 VAL A O 1
ATOM 1140 N N . GLY A 1 149 ? 5.409 13.604 -21.289 1.00 93.75 149 GLY A N 1
ATOM 1141 C CA . GLY A 1 149 ? 6.250 14.797 -21.384 1.00 93.75 149 GLY A CA 1
ATOM 1142 C C . GLY A 1 149 ? 5.709 15.999 -20.599 1.00 93.75 149 GLY A C 1
ATOM 1143 O O . GLY A 1 149 ? 6.174 17.119 -20.818 1.00 93.75 149 GLY A O 1
ATOM 1144 N N . GLY A 1 150 ? 4.751 15.780 -19.693 1.00 94.25 150 GLY A N 1
ATOM 1145 C CA . GLY A 1 150 ? 4.107 16.799 -18.867 1.00 94.25 150 GLY A CA 1
ATOM 1146 C C . GLY A 1 150 ? 5.055 17.563 -17.945 1.00 94.25 150 GLY A C 1
ATOM 1147 O O . GLY A 1 150 ? 6.260 17.299 -17.884 1.00 94.25 150 GLY A O 1
ATOM 1148 N N . ALA A 1 151 ? 4.516 18.541 -17.217 1.00 97.62 151 ALA A N 1
ATOM 1149 C CA . ALA A 1 151 ? 5.277 19.243 -16.185 1.00 97.62 151 ALA A CA 1
ATOM 1150 C C . ALA A 1 151 ? 5.617 18.278 -15.032 1.00 97.62 151 ALA A C 1
ATOM 1152 O O . ALA A 1 151 ? 4.761 17.475 -14.661 1.00 97.62 151 ALA A O 1
ATOM 1153 N N . PRO A 1 152 ? 6.835 18.329 -14.465 1.00 97.81 152 PRO A N 1
ATOM 1154 C CA . PRO A 1 152 ? 7.183 17.467 -13.342 1.00 97.81 152 PRO A CA 1
ATOM 1155 C C . PRO A 1 152 ? 6.409 17.878 -12.080 1.00 97.81 152 PRO A C 1
ATOM 1157 O O . PRO A 1 152 ? 6.003 19.036 -11.936 1.00 97.81 152 PRO A O 1
ATOM 1160 N N . LEU A 1 153 ? 6.238 16.936 -11.155 1.00 97.88 153 LEU A N 1
ATOM 1161 C CA . LEU A 1 153 ? 5.772 17.206 -9.798 1.00 97.88 153 LEU A CA 1
ATOM 1162 C C . LEU A 1 153 ? 6.898 17.909 -9.041 1.00 97.88 153 LEU A C 1
ATOM 1164 O O . LEU A 1 153 ? 7.940 17.310 -8.822 1.00 97.88 153 LEU A O 1
ATOM 1168 N N . VAL A 1 154 ? 6.708 19.168 -8.652 1.00 98.12 154 VAL A N 1
ATOM 1169 C CA . VAL A 1 154 ? 7.706 19.941 -7.893 1.00 98.12 154 VAL A CA 1
ATOM 1170 C C . VAL A 1 154 ? 7.305 19.979 -6.424 1.00 98.12 154 VAL A C 1
ATOM 1172 O O . VAL A 1 154 ? 6.161 20.317 -6.116 1.00 98.12 154 VAL A O 1
ATOM 1175 N N . PHE A 1 155 ? 8.239 19.679 -5.522 1.00 97.00 155 PHE A N 1
ATOM 1176 C CA . PHE A 1 155 ? 7.991 19.623 -4.081 1.00 97.00 155 PHE A CA 1
ATOM 1177 C C . PHE A 1 155 ? 9.174 20.151 -3.262 1.00 97.00 155 PHE A C 1
ATOM 1179 O O . PHE A 1 155 ? 10.298 20.279 -3.753 1.00 97.00 155 PHE A O 1
ATOM 1186 N N . THR A 1 156 ? 8.906 20.487 -2.000 1.00 97.12 156 THR A N 1
ATOM 1187 C CA . THR A 1 156 ? 9.899 21.022 -1.063 1.00 97.12 156 THR A CA 1
ATOM 1188 C C . THR A 1 156 ? 9.969 20.137 0.168 1.00 97.12 156 THR A C 1
ATOM 1190 O O . THR A 1 156 ? 8.962 19.916 0.831 1.00 97.12 156 THR A O 1
ATOM 1193 N N . VAL A 1 157 ? 11.175 19.704 0.510 1.00 95.75 157 VAL A N 1
ATOM 1194 C CA . VAL A 1 157 ? 11.487 19.019 1.761 1.00 95.75 157 VAL A CA 1
ATOM 1195 C C . VAL A 1 157 ? 11.988 20.060 2.756 1.00 95.75 157 VAL A C 1
ATOM 1197 O O . VAL A 1 157 ? 12.985 20.739 2.506 1.00 95.75 157 VAL A O 1
ATOM 1200 N N . ALA A 1 158 ? 11.268 20.230 3.865 1.00 93.75 158 ALA A N 1
ATOM 1201 C CA . ALA A 1 158 ? 11.530 21.308 4.818 1.00 93.75 158 ALA A CA 1
ATOM 1202 C C . ALA A 1 158 ? 12.712 21.026 5.760 1.00 93.75 158 ALA A C 1
ATOM 1204 O O . ALA A 1 158 ? 13.397 21.963 6.173 1.00 93.75 158 ALA A O 1
ATOM 1205 N N . GLU A 1 159 ? 12.941 19.757 6.101 1.00 90.88 159 GLU A N 1
ATOM 1206 C CA . GLU A 1 159 ? 13.935 19.327 7.085 1.00 90.88 159 GLU A CA 1
ATOM 1207 C C . GLU A 1 159 ? 14.834 18.219 6.521 1.00 90.88 159 GLU A C 1
ATOM 1209 O O . GLU A 1 159 ? 14.415 17.420 5.685 1.00 90.88 159 GLU A O 1
ATOM 1214 N N . ASP A 1 160 ? 16.084 18.167 6.982 1.00 92.94 160 ASP A N 1
ATOM 1215 C CA . ASP A 1 160 ? 17.006 17.094 6.610 1.00 92.94 160 ASP A CA 1
A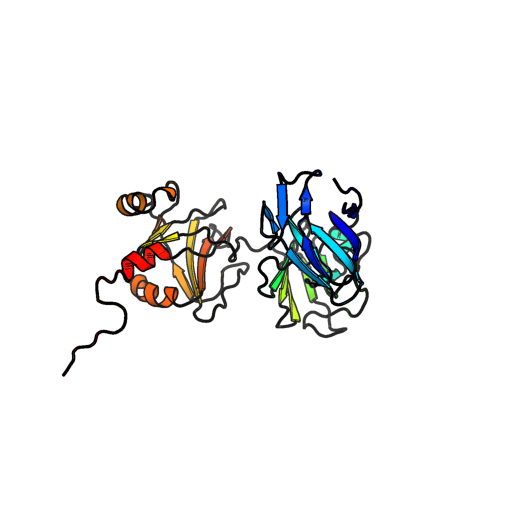TOM 1216 C C . ASP A 1 160 ? 16.541 15.747 7.172 1.00 92.94 160 ASP A C 1
ATOM 1218 O O . ASP A 1 160 ? 16.040 15.672 8.294 1.00 92.94 160 ASP A O 1
ATOM 1222 N N . ASN A 1 161 ? 16.859 14.666 6.457 1.00 89.88 161 ASN A N 1
ATOM 1223 C CA . ASN A 1 161 ? 16.492 13.294 6.816 1.00 89.88 161 ASN A CA 1
ATOM 1224 C C . ASN A 1 161 ? 14.974 13.071 6.794 1.00 89.88 161 ASN A C 1
ATOM 1226 O O . ASN A 1 161 ? 14.430 12.393 7.668 1.00 89.88 161 ASN A O 1
ATOM 1230 N N . THR A 1 162 ? 14.305 13.588 5.765 1.00 90.00 162 THR A N 1
ATOM 1231 C CA . THR A 1 162 ? 12.873 13.357 5.560 1.00 90.00 162 THR A CA 1
ATOM 1232 C C . THR A 1 162 ? 12.655 12.254 4.518 1.00 90.00 162 THR A C 1
ATOM 1234 O O . THR A 1 162 ? 13.092 12.429 3.381 1.00 90.00 162 THR A O 1
ATOM 1237 N N . PRO A 1 163 ? 12.000 11.125 4.853 1.00 91.56 163 PRO A N 1
ATOM 1238 C CA . PRO A 1 163 ? 11.570 10.149 3.852 1.00 91.56 163 PRO A CA 1
ATOM 1239 C C . PRO A 1 163 ? 10.487 10.746 2.951 1.00 91.56 163 PRO A C 1
ATOM 1241 O O . PRO A 1 163 ? 9.644 11.523 3.409 1.00 91.56 163 PRO A O 1
ATOM 1244 N N . LEU A 1 164 ? 10.512 10.372 1.674 1.00 93.25 164 LEU A N 1
ATOM 1245 C CA . LEU A 1 164 ? 9.475 10.741 0.720 1.00 93.25 164 LEU A CA 1
ATOM 1246 C C . LEU A 1 164 ? 8.477 9.598 0.619 1.00 93.25 164 LEU A C 1
ATOM 1248 O O . LEU A 1 164 ? 8.867 8.435 0.512 1.00 93.25 164 LEU A O 1
ATOM 1252 N N . TYR A 1 165 ? 7.199 9.947 0.629 1.00 92.06 165 TYR A N 1
ATOM 1253 C CA . TYR A 1 165 ? 6.127 9.008 0.354 1.00 92.06 165 TYR A CA 1
ATOM 1254 C C . TYR A 1 165 ? 5.411 9.429 -0.919 1.00 92.06 165 TYR A C 1
ATOM 1256 O O . TYR A 1 165 ? 4.814 10.505 -0.960 1.00 92.06 165 TYR A O 1
ATOM 1264 N N . PHE A 1 166 ? 5.505 8.604 -1.953 1.00 93.94 166 PHE A N 1
ATOM 1265 C CA . PHE A 1 166 ? 4.840 8.833 -3.226 1.00 93.94 166 PHE A CA 1
ATOM 1266 C C . PHE A 1 166 ? 3.606 7.953 -3.344 1.00 93.94 166 PHE A C 1
ATOM 1268 O O . PHE A 1 166 ? 3.631 6.787 -2.955 1.00 93.94 166 PHE A O 1
ATOM 1275 N N . GLU A 1 167 ? 2.568 8.523 -3.941 1.00 92.44 167 GLU A N 1
ATOM 1276 C CA . GLU A 1 167 ? 1.350 7.823 -4.327 1.00 92.44 167 GLU A CA 1
ATOM 1277 C C . GLU A 1 167 ? 1.080 8.102 -5.805 1.00 92.44 167 GLU A C 1
ATOM 1279 O O . GLU A 1 167 ? 1.211 9.246 -6.259 1.00 92.44 167 GLU A O 1
ATOM 1284 N N . TYR A 1 168 ? 0.723 7.063 -6.551 1.00 95.00 168 TYR A N 1
ATOM 1285 C CA . TYR A 1 168 ? 0.321 7.151 -7.945 1.00 95.00 168 TYR A CA 1
ATOM 1286 C C . TYR A 1 168 ? -1.031 6.474 -8.147 1.00 95.00 168 TYR A C 1
ATOM 1288 O O . TYR A 1 168 ? -1.143 5.257 -8.008 1.00 95.00 168 TYR A O 1
ATOM 1296 N N . ASP A 1 169 ? -2.041 7.258 -8.514 1.00 92.94 169 ASP A N 1
ATOM 1297 C CA . ASP A 1 169 ? -3.351 6.737 -8.894 1.00 92.94 169 ASP A CA 1
ATOM 1298 C C . ASP A 1 169 ? -3.333 6.408 -10.392 1.00 92.94 169 ASP A C 1
ATOM 1300 O O . ASP A 1 169 ? -3.215 7.297 -11.242 1.00 92.94 169 ASP A O 1
ATOM 1304 N N . LEU A 1 170 ? -3.450 5.124 -10.736 1.00 92.69 170 LEU A N 1
ATOM 1305 C CA . LEU A 1 170 ? -3.408 4.670 -12.126 1.00 92.69 170 LEU A CA 1
ATOM 1306 C C . LEU A 1 170 ? -4.649 5.092 -12.932 1.00 92.69 170 LEU A C 1
ATOM 1308 O O . LEU A 1 170 ? -4.565 5.264 -14.151 1.00 92.69 170 LEU A O 1
ATOM 1312 N N . ALA A 1 171 ? -5.806 5.245 -12.285 1.00 91.06 171 ALA A N 1
ATOM 1313 C CA . ALA A 1 171 ? -7.051 5.622 -12.947 1.00 91.06 171 ALA A CA 1
ATOM 1314 C C . ALA A 1 171 ? -7.073 7.115 -13.305 1.00 91.06 171 ALA A C 1
ATOM 1316 O O . ALA A 1 171 ? -7.552 7.487 -14.382 1.00 91.06 171 ALA A O 1
ATOM 1317 N N . GLU A 1 172 ? -6.543 7.963 -12.425 1.00 89.69 172 GLU A N 1
ATOM 1318 C CA . GLU A 1 172 ? -6.398 9.402 -12.650 1.00 89.69 172 GLU A CA 1
ATOM 1319 C C . GLU A 1 172 ? -5.107 9.758 -13.402 1.00 89.69 172 GLU A C 1
ATOM 1321 O O . GLU A 1 172 ? -5.047 10.783 -14.086 1.00 89.69 172 GLU A O 1
ATOM 1326 N N . GLY A 1 173 ? -4.086 8.907 -13.306 1.00 93.12 173 GLY A N 1
ATOM 1327 C CA . GLY A 1 173 ? -2.745 9.134 -13.833 1.00 93.12 173 GLY A CA 1
ATOM 1328 C C . GLY A 1 173 ? -1.938 10.157 -13.031 1.00 93.12 173 GLY A C 1
ATOM 1329 O O . GLY A 1 173 ? -0.953 10.685 -13.547 1.00 93.12 173 GLY A O 1
ATOM 1330 N N . THR A 1 174 ? -2.351 10.483 -11.809 1.00 93.19 174 THR A N 1
ATOM 1331 C CA . THR A 1 174 ? -1.771 11.556 -10.998 1.00 93.19 174 THR A CA 1
ATOM 1332 C C . THR A 1 174 ? -0.744 11.001 -10.018 1.00 93.19 174 THR A C 1
ATOM 1334 O O . THR A 1 174 ? -0.913 9.921 -9.460 1.00 93.19 174 THR A O 1
ATOM 1337 N N . VAL A 1 175 ? 0.344 11.748 -9.808 1.00 95.06 175 VAL A N 1
ATOM 1338 C CA . VAL A 1 175 ? 1.338 11.452 -8.765 1.00 95.06 175 VAL A CA 1
ATOM 1339 C C . VAL A 1 175 ? 1.297 12.531 -7.694 1.00 95.06 175 VAL A C 1
ATOM 1341 O O . VAL A 1 175 ? 1.274 13.730 -7.997 1.00 95.06 175 VAL A O 1
ATOM 1344 N N . THR A 1 176 ? 1.339 12.111 -6.436 1.00 92.38 176 THR A N 1
ATOM 1345 C CA . THR A 1 176 ? 1.489 12.999 -5.284 1.00 92.38 176 THR A CA 1
ATOM 1346 C C . THR A 1 176 ? 2.690 12.588 -4.441 1.00 92.38 176 THR A C 1
ATOM 1348 O O . THR A 1 176 ? 3.212 11.480 -4.561 1.00 92.38 176 THR A O 1
ATOM 1351 N N . VAL A 1 177 ? 3.177 13.520 -3.620 1.00 93.38 177 VAL A N 1
ATOM 1352 C CA . VAL A 1 177 ? 4.282 13.281 -2.693 1.00 93.38 177 VAL A CA 1
ATOM 1353 C C . VAL A 1 177 ? 3.972 13.904 -1.345 1.00 93.38 177 VAL A C 1
ATOM 1355 O O . VAL A 1 177 ? 3.529 15.052 -1.259 1.00 93.38 177 VAL A O 1
ATOM 1358 N N . ASN A 1 178 ? 4.248 13.152 -0.289 1.00 87.56 178 ASN A N 1
ATOM 1359 C CA . ASN A 1 178 ? 4.247 13.617 1.082 1.00 87.56 178 ASN A CA 1
ATOM 1360 C C . ASN A 1 178 ? 5.695 13.676 1.587 1.00 87.56 178 ASN A C 1
ATOM 1362 O O . ASN A 1 178 ? 6.431 12.690 1.563 1.00 87.56 178 ASN A O 1
ATOM 1366 N N . THR A 1 179 ? 6.097 14.866 2.027 1.00 88.94 179 THR A N 1
ATOM 1367 C CA . THR A 1 179 ? 7.443 15.190 2.519 1.00 88.94 179 THR A CA 1
ATOM 1368 C C . THR A 1 179 ? 7.462 15.367 4.034 1.00 88.94 179 THR A C 1
ATOM 1370 O O . THR A 1 179 ? 8.280 16.111 4.565 1.00 88.94 179 THR A O 1
ATOM 1373 N N . GLU A 1 180 ? 6.497 14.792 4.739 1.00 75.25 180 GLU A N 1
ATOM 1374 C CA . GLU A 1 180 ? 6.387 14.869 6.195 1.00 75.25 180 GLU A CA 1
ATOM 1375 C C . GLU A 1 180 ? 6.253 13.466 6.825 1.00 75.25 180 GLU A C 1
ATOM 1377 O O . GLU A 1 180 ? 6.008 13.352 8.027 1.00 75.25 180 GLU A O 1
ATOM 1382 N N . GLY A 1 181 ? 6.449 12.409 6.022 1.00 64.25 181 GLY A N 1
ATOM 1383 C CA . GLY A 1 181 ? 6.456 10.996 6.415 1.00 64.25 181 GLY A CA 1
ATOM 1384 C C . GLY A 1 181 ? 5.395 10.142 5.709 1.00 64.25 181 GLY A C 1
ATOM 1385 O O . GLY A 1 181 ? 4.405 10.662 5.194 1.00 64.25 181 GLY A O 1
ATOM 1386 N N . ALA A 1 182 ? 5.594 8.819 5.714 1.00 64.94 182 ALA A N 1
ATOM 1387 C CA . ALA A 1 182 ? 4.606 7.862 5.217 1.00 64.94 182 ALA A CA 1
ATOM 1388 C C . ALA A 1 182 ? 3.307 7.898 6.053 1.00 64.94 182 ALA A C 1
ATOM 1390 O O . ALA A 1 182 ? 3.379 8.095 7.279 1.00 64.94 182 ALA A O 1
ATOM 1391 N N . PRO A 1 183 ? 2.131 7.682 5.430 1.00 67.62 183 PRO A N 1
ATOM 1392 C CA . PRO A 1 183 ? 0.872 7.544 6.138 1.00 67.62 183 PRO A CA 1
ATOM 1393 C C . PRO A 1 183 ? 0.977 6.438 7.186 1.00 67.62 183 PRO A C 1
ATOM 1395 O O . PRO A 1 183 ? 1.605 5.398 6.980 1.00 67.62 183 PRO A O 1
ATOM 1398 N N . LYS A 1 184 ? 0.390 6.680 8.355 1.00 78.06 184 LYS A N 1
ATOM 1399 C CA . LYS A 1 184 ? 0.447 5.740 9.471 1.00 78.06 184 LYS A CA 1
ATOM 1400 C C . LYS A 1 184 ? -0.810 4.877 9.484 1.00 78.06 184 LYS A C 1
ATOM 1402 O O . LYS A 1 184 ? -1.876 5.343 9.876 1.00 78.06 184 LYS A O 1
ATOM 1407 N N . GLY A 1 185 ? -0.664 3.620 9.072 1.00 81.62 185 GLY A N 1
ATOM 1408 C CA . GLY A 1 185 ? -1.733 2.622 9.035 1.00 81.62 185 GLY A CA 1
ATOM 1409 C C . GLY A 1 185 ? -1.833 1.905 7.693 1.00 81.62 185 GLY A C 1
ATOM 1410 O O . GLY A 1 185 ? -1.093 2.209 6.764 1.00 81.62 185 GLY A O 1
ATOM 1411 N N . ASN A 1 186 ? -2.757 0.951 7.600 1.00 82.81 186 ASN A N 1
ATOM 1412 C CA . ASN A 1 186 ? -3.023 0.184 6.386 1.00 82.81 186 ASN A CA 1
ATOM 1413 C C . ASN A 1 186 ? -4.507 -0.229 6.332 1.00 82.81 186 ASN A C 1
ATOM 1415 O O . ASN A 1 186 ? -4.981 -0.962 7.205 1.00 82.81 186 ASN A O 1
ATOM 1419 N N . LEU A 1 187 ? -5.249 0.234 5.317 1.00 88.12 187 LEU A N 1
ATOM 1420 C CA . LEU A 1 187 ? -6.674 -0.095 5.151 1.00 88.12 187 LEU A CA 1
ATOM 1421 C C . LEU A 1 187 ? -6.917 -1.459 4.493 1.00 88.12 187 LEU A C 1
ATOM 1423 O O . LEU A 1 187 ? -8.027 -1.979 4.621 1.00 88.12 187 LEU A O 1
ATOM 1427 N N . ALA A 1 188 ? -5.913 -2.066 3.856 1.00 79.94 188 ALA A N 1
ATOM 1428 C CA . ALA A 1 188 ? -5.993 -3.445 3.373 1.00 79.94 188 ALA A CA 1
ATOM 1429 C C . ALA A 1 188 ? -5.967 -4.456 4.534 1.00 79.94 188 ALA A C 1
ATOM 1431 O O . ALA A 1 188 ? -6.449 -5.584 4.417 1.00 79.94 188 ALA A O 1
ATOM 1432 N N . GLU A 1 189 ? -5.458 -4.046 5.698 1.00 84.12 189 GLU A N 1
ATOM 1433 C CA . GLU A 1 189 ? -5.483 -4.860 6.905 1.00 84.12 189 GLU A CA 1
ATOM 1434 C C . GLU A 1 189 ? -6.792 -4.709 7.686 1.00 84.12 189 GLU A C 1
ATOM 1436 O O . GLU A 1 189 ? -7.345 -3.618 7.819 1.00 84.12 189 GLU A O 1
ATOM 1441 N N . PHE A 1 190 ? -7.238 -5.807 8.303 1.00 93.69 190 PHE A N 1
ATOM 1442 C CA . PHE A 1 190 ? -8.456 -5.878 9.118 1.00 93.69 190 PHE A CA 1
ATOM 1443 C C . PHE A 1 190 ? -8.128 -6.162 10.593 1.00 93.69 190 PHE A C 1
ATOM 1445 O O . PHE A 1 190 ? -8.534 -7.190 11.151 1.00 93.69 190 PHE A O 1
ATOM 1452 N N . ARG A 1 191 ? -7.347 -5.279 11.234 1.00 95.94 191 ARG A N 1
ATOM 1453 C CA . ARG A 1 191 ? -6.842 -5.474 12.610 1.00 95.94 191 ARG A CA 1
ATOM 1454 C C . ARG A 1 191 ? -7.845 -5.085 13.701 1.00 95.94 191 ARG A C 1
ATOM 1456 O O . ARG A 1 191 ? -7.653 -5.462 14.859 1.00 95.94 191 ARG A O 1
ATOM 1463 N N . ALA A 1 192 ? -8.908 -4.359 13.359 1.00 98.25 192 ALA A N 1
ATOM 1464 C CA . ALA A 1 192 ? -9.963 -3.963 14.290 1.00 98.25 192 ALA A CA 1
ATOM 1465 C C . ALA A 1 192 ? -11.204 -4.862 14.183 1.00 98.25 192 ALA A C 1
ATOM 1467 O O . ALA A 1 192 ? -11.507 -5.413 13.127 1.00 98.25 192 ALA A O 1
ATOM 1468 N N . TYR A 1 193 ? -11.965 -4.984 15.273 1.00 98.69 193 TYR A N 1
ATOM 1469 C CA . TYR A 1 193 ? -13.151 -5.843 15.343 1.00 98.69 193 TYR A CA 1
ATOM 1470 C C . TYR A 1 193 ? -14.343 -5.048 15.870 1.00 98.69 193 TYR A C 1
ATOM 1472 O O . TYR A 1 193 ? -14.350 -4.617 17.021 1.00 98.69 193 TYR A O 1
ATOM 1480 N N . TRP A 1 194 ? -15.387 -4.875 15.067 1.00 98.56 194 TRP A N 1
ATOM 1481 C CA . TRP A 1 194 ? -16.630 -4.261 15.521 1.00 98.56 194 TRP A CA 1
ATOM 1482 C C . TRP A 1 194 ? -17.519 -5.339 16.148 1.00 98.56 194 TRP A C 1
ATOM 1484 O O . TRP A 1 194 ? -18.131 -6.150 15.451 1.00 98.56 194 TRP A O 1
ATOM 1494 N N . VAL A 1 195 ? -17.529 -5.398 17.482 1.00 98.44 195 VAL A N 1
ATOM 1495 C CA . VAL A 1 195 ? -18.025 -6.562 18.242 1.00 98.44 195 VAL A CA 1
ATOM 1496 C C . VAL A 1 195 ? -19.444 -6.405 18.785 1.00 98.44 195 VAL A C 1
ATOM 1498 O O . VAL A 1 195 ? -20.089 -7.415 19.054 1.00 98.44 195 VAL A O 1
ATOM 1501 N N . ALA A 1 196 ? -19.930 -5.171 18.918 1.00 97.44 196 ALA A N 1
ATOM 1502 C CA . ALA A 1 196 ? -21.298 -4.828 19.314 1.00 97.44 196 ALA A CA 1
ATOM 1503 C C . ALA A 1 196 ? -21.672 -3.443 18.762 1.00 97.44 196 ALA A C 1
ATOM 1505 O O . ALA A 1 196 ? -20.788 -2.701 18.327 1.00 97.44 196 ALA A O 1
ATOM 1506 N N . ALA A 1 197 ? -22.958 -3.074 18.793 1.00 96.75 197 ALA A N 1
ATOM 1507 C CA . ALA A 1 197 ? -23.479 -1.811 18.254 1.00 96.75 197 ALA A CA 1
ATOM 1508 C C . ALA A 1 197 ? -22.652 -0.587 18.665 1.00 96.75 197 ALA A C 1
ATOM 1510 O O . ALA A 1 197 ? -22.430 0.313 17.859 1.00 96.75 197 ALA A O 1
ATOM 1511 N N . ASP A 1 198 ? -22.169 -0.580 19.905 1.00 97.62 198 ASP A N 1
ATOM 1512 C CA . ASP A 1 198 ? -21.425 0.519 20.499 1.00 97.62 198 ASP A CA 1
ATOM 1513 C C . ASP A 1 198 ? -19.985 0.144 20.901 1.00 97.62 198 ASP A C 1
ATOM 1515 O O . ASP A 1 198 ? -19.329 0.939 21.574 1.00 97.62 198 ASP A O 1
ATOM 1519 N N . THR A 1 199 ? -19.474 -1.047 20.552 1.00 98.31 199 THR A N 1
ATOM 1520 C CA . THR A 1 199 ? -18.118 -1.508 20.925 1.00 98.31 199 THR A CA 1
ATOM 1521 C C . THR A 1 199 ? -17.286 -1.903 19.710 1.00 98.31 199 THR A C 1
ATOM 1523 O O . THR A 1 199 ? -17.644 -2.822 18.971 1.00 98.31 199 THR A O 1
ATOM 1526 N N . ILE A 1 200 ? -16.102 -1.310 19.594 1.00 98.75 200 ILE A N 1
ATOM 1527 C CA . ILE A 1 200 ? -15.026 -1.763 18.714 1.00 98.75 200 ILE A CA 1
ATOM 1528 C C . ILE A 1 200 ? -13.859 -2.243 19.583 1.00 98.75 200 ILE A C 1
ATOM 1530 O O . ILE A 1 200 ? -13.448 -1.563 20.519 1.00 98.75 200 ILE A O 1
ATOM 1534 N N . ALA A 1 201 ? -13.332 -3.425 19.286 1.00 98.62 201 ALA A N 1
ATOM 1535 C CA . ALA A 1 201 ? -12.121 -3.964 19.879 1.00 98.62 201 ALA A CA 1
ATOM 1536 C C . ALA A 1 201 ? -10.936 -3.688 18.952 1.00 98.62 201 ALA A C 1
ATOM 1538 O O . ALA A 1 201 ? -10.870 -4.242 17.853 1.00 98.62 201 ALA A O 1
ATOM 1539 N N . TRP A 1 202 ? -10.008 -2.839 19.381 1.00 98.25 202 TRP A N 1
ATOM 1540 C CA . TRP A 1 202 ? -8.798 -2.538 18.618 1.00 98.25 202 TRP A CA 1
ATOM 1541 C C . TRP A 1 202 ? -7.745 -1.901 19.514 1.00 98.25 202 TRP A C 1
ATOM 1543 O O . TRP A 1 202 ? -8.061 -1.006 20.288 1.00 98.25 202 TRP A O 1
ATOM 1553 N N . ARG A 1 203 ? -6.501 -2.358 19.405 1.00 95.38 203 ARG A N 1
ATOM 1554 C CA . ARG A 1 203 ? -5.314 -1.739 19.989 1.00 95.38 203 ARG A CA 1
ATOM 1555 C C . ARG A 1 203 ? -4.397 -1.363 18.820 1.00 95.38 203 ARG A C 1
ATOM 1557 O O . ARG A 1 203 ? -3.922 -2.289 18.162 1.00 95.38 203 ARG A O 1
ATOM 1564 N N . PRO A 1 204 ? -4.155 -0.066 18.569 1.00 92.81 204 PRO A N 1
ATOM 1565 C CA . PRO A 1 204 ? -3.213 0.371 17.545 1.00 92.81 204 PRO A CA 1
ATOM 1566 C C . PRO A 1 204 ? -1.833 -0.246 17.749 1.00 92.81 204 PRO A C 1
ATOM 1568 O O . PRO A 1 204 ? -1.383 -0.386 18.891 1.00 92.81 204 PRO A O 1
ATOM 1571 N N . ASP A 1 205 ? -1.149 -0.552 16.652 1.00 86.44 205 ASP A N 1
ATOM 1572 C CA . ASP A 1 205 ? 0.269 -0.925 16.665 1.00 86.44 205 ASP A CA 1
ATOM 1573 C C . ASP A 1 205 ? 1.140 0.337 16.588 1.00 86.44 205 ASP A C 1
ATOM 1575 O O . ASP A 1 205 ? 1.977 0.516 15.708 1.00 86.44 205 ASP A O 1
ATOM 1579 N N . ALA A 1 206 ? 0.853 1.278 17.488 1.00 83.19 206 ALA A N 1
ATOM 1580 C CA . ALA A 1 206 ? 1.519 2.565 17.569 1.00 83.19 206 ALA A CA 1
ATOM 1581 C C . ALA A 1 206 ? 1.509 3.096 19.005 1.00 83.19 206 ALA A C 1
ATOM 1583 O O . ALA A 1 206 ? 0.529 2.960 19.744 1.00 83.19 206 ALA A O 1
ATOM 1584 N N . ASP A 1 207 ? 2.601 3.753 19.386 1.00 80.94 207 ASP A N 1
ATOM 1585 C CA . ASP A 1 207 ? 2.710 4.444 20.666 1.00 80.94 207 ASP A CA 1
ATOM 1586 C C . ASP A 1 207 ? 2.067 5.840 20.612 1.00 80.94 207 ASP A C 1
ATOM 1588 O O . ASP A 1 207 ? 1.977 6.484 19.567 1.00 80.94 207 ASP A O 1
ATOM 1592 N N . GLY A 1 208 ? 1.647 6.347 21.774 1.00 85.62 208 GLY A N 1
ATOM 1593 C CA . GLY A 1 208 ? 1.200 7.738 21.916 1.00 85.62 208 GLY A CA 1
ATOM 1594 C C . GLY A 1 208 ? -0.197 8.045 21.366 1.00 85.62 208 GLY A C 1
ATOM 1595 O O . GLY A 1 208 ? -0.563 9.217 21.309 1.00 85.62 208 GLY A O 1
ATOM 1596 N N . ALA A 1 209 ? -0.987 7.033 20.997 1.00 92.31 209 ALA A N 1
ATOM 1597 C CA . ALA A 1 209 ? -2.395 7.201 20.646 1.00 92.31 209 ALA A CA 1
ATOM 1598 C C . ALA A 1 209 ? -3.216 7.701 21.850 1.00 92.31 209 ALA A C 1
ATOM 1600 O O . ALA A 1 209 ? -3.322 7.024 22.877 1.00 92.31 209 ALA A O 1
ATOM 1601 N N . VAL A 1 210 ? -3.829 8.877 21.714 1.00 94.38 210 VAL A N 1
ATOM 1602 C CA . VAL A 1 210 ? -4.653 9.513 22.760 1.00 94.38 210 VAL A CA 1
ATOM 1603 C C . VAL A 1 210 ? -6.097 9.758 22.332 1.00 94.38 210 VAL A C 1
ATOM 1605 O O . VAL A 1 210 ? -6.948 10.004 23.185 1.00 94.38 210 VAL A O 1
ATOM 1608 N N . SER A 1 211 ? -6.400 9.691 21.035 1.00 96.12 211 SER A N 1
ATOM 1609 C CA . SER A 1 211 ? -7.771 9.804 20.529 1.00 96.12 211 SER A CA 1
ATOM 1610 C C . SER A 1 211 ? -8.021 8.859 19.359 1.00 96.12 211 SER A C 1
ATOM 1612 O O . SER A 1 211 ? -7.084 8.437 18.683 1.00 96.12 211 SER A O 1
ATOM 1614 N N . TYR A 1 212 ? -9.290 8.502 19.160 1.00 97.75 212 TYR A N 1
ATOM 1615 C CA . TYR A 1 212 ? -9.714 7.440 18.254 1.00 97.75 212 TYR A CA 1
ATOM 1616 C C . TYR A 1 212 ? -10.971 7.872 17.504 1.00 97.75 212 TYR A C 1
ATOM 1618 O O . TYR A 1 212 ? -11.852 8.525 18.076 1.00 97.75 212 TYR A O 1
ATOM 1626 N N . LYS A 1 213 ? -11.076 7.486 16.234 1.00 98.19 213 LYS A N 1
ATOM 1627 C CA . LYS A 1 213 ? -12.253 7.752 15.402 1.00 98.19 213 LYS A CA 1
ATOM 1628 C C . LYS A 1 213 ? -12.592 6.534 14.545 1.00 98.19 213 LYS A C 1
ATOM 1630 O O . LYS A 1 213 ? -11.700 5.809 14.112 1.00 98.19 213 LYS A O 1
ATOM 1635 N N . LEU A 1 214 ? -13.883 6.334 14.305 1.00 98.31 214 LEU A N 1
ATOM 1636 C CA . LEU A 1 214 ? -14.417 5.470 13.257 1.00 98.31 214 LEU A CA 1
ATOM 1637 C C . LEU A 1 214 ? -14.710 6.343 12.035 1.00 98.31 214 LEU A C 1
ATOM 1639 O O . LEU A 1 214 ? -15.374 7.370 12.158 1.00 98.31 214 LEU A O 1
ATOM 1643 N N . PHE A 1 215 ? -14.264 5.901 10.872 1.00 98.06 215 PHE A N 1
ATOM 1644 C CA . PHE A 1 215 ? -14.523 6.507 9.578 1.00 98.06 215 PHE A CA 1
ATOM 1645 C C . PHE A 1 215 ? -15.423 5.609 8.746 1.00 98.06 215 PHE A C 1
ATOM 1647 O O . PHE A 1 215 ? -15.336 4.381 8.835 1.00 98.06 215 PHE A O 1
ATOM 1654 N N . TYR A 1 216 ? -16.288 6.220 7.941 1.00 97.50 216 TYR A N 1
ATOM 1655 C CA . TYR A 1 216 ? -17.068 5.504 6.943 1.00 97.50 216 TYR A CA 1
ATOM 1656 C C . TYR A 1 216 ? -17.305 6.337 5.686 1.00 97.50 216 TYR A C 1
ATOM 1658 O O . TYR A 1 216 ? -17.479 7.555 5.7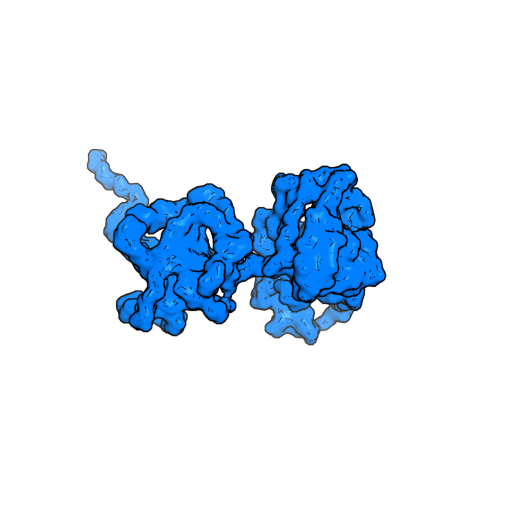48 1.00 97.50 216 TYR A O 1
ATOM 1666 N N . ASP A 1 217 ? -17.366 5.653 4.549 1.00 96.62 217 ASP A N 1
ATOM 1667 C CA . ASP A 1 217 ? -17.720 6.228 3.256 1.00 96.62 217 ASP A CA 1
ATOM 1668 C C . ASP A 1 217 ? -18.643 5.262 2.502 1.00 96.62 217 ASP A C 1
ATOM 1670 O O . ASP A 1 217 ? -18.363 4.066 2.395 1.00 96.62 217 ASP A O 1
ATOM 1674 N N . LEU A 1 218 ? -19.788 5.757 2.027 1.00 96.25 218 LEU A N 1
ATOM 1675 C CA . LEU A 1 218 ? -20.808 4.911 1.396 1.00 96.25 218 LEU A CA 1
ATOM 1676 C C . LEU A 1 218 ? -20.455 4.509 -0.040 1.00 96.25 218 LEU A C 1
ATOM 1678 O O . LEU A 1 218 ? -21.025 3.537 -0.536 1.00 96.25 218 LEU A O 1
ATOM 1682 N N . ASP A 1 219 ? -19.528 5.227 -0.671 1.00 91.56 219 ASP A N 1
ATOM 1683 C CA . ASP A 1 219 ? -19.086 5.013 -2.046 1.00 91.56 219 ASP A CA 1
ATOM 1684 C C . ASP A 1 219 ? -17.702 4.331 -2.111 1.00 91.56 219 ASP A C 1
ATOM 1686 O O . ASP A 1 219 ? -17.258 3.949 -3.191 1.00 91.56 219 ASP A O 1
ATOM 1690 N N . GLY A 1 220 ? -17.042 4.113 -0.965 1.00 86.56 220 GLY A N 1
ATOM 1691 C CA . GLY A 1 220 ? -15.752 3.413 -0.876 1.00 86.56 220 GLY A CA 1
ATOM 1692 C C . GLY A 1 220 ? -14.524 4.308 -1.074 1.00 86.56 220 GLY A C 1
ATOM 1693 O O . GLY A 1 220 ? -13.475 3.846 -1.528 1.00 86.56 220 GLY A O 1
ATOM 1694 N N . GLY A 1 221 ? -14.662 5.598 -0.763 1.00 84.62 221 GLY A N 1
ATOM 1695 C CA . GLY A 1 221 ? -13.621 6.606 -0.964 1.00 84.62 221 GLY A CA 1
ATOM 1696 C C . GLY A 1 221 ? -12.646 6.828 0.198 1.00 84.62 221 GLY A C 1
ATOM 1697 O O . GLY A 1 221 ? -11.928 7.822 0.158 1.00 84.62 221 GLY A O 1
ATOM 1698 N N . LEU A 1 222 ? -12.609 5.986 1.243 1.00 88.88 222 LEU A N 1
ATOM 1699 C CA . LEU A 1 222 ? -11.652 6.193 2.342 1.00 88.88 222 LEU A CA 1
ATOM 1700 C C . LEU A 1 222 ? -10.227 5.960 1.843 1.00 88.88 222 LEU A C 1
ATOM 1702 O O . LEU A 1 222 ? -9.936 4.922 1.243 1.00 88.88 222 LEU A O 1
ATOM 1706 N N . ARG A 1 223 ? -9.340 6.910 2.123 1.00 82.81 223 ARG A N 1
ATOM 1707 C CA . ARG A 1 223 ? -7.908 6.866 1.804 1.00 82.81 223 ARG A CA 1
ATOM 1708 C C . ARG A 1 223 ? -7.148 7.415 2.994 1.00 82.81 223 ARG A C 1
ATOM 1710 O O . ARG A 1 223 ? -7.621 8.355 3.623 1.00 82.81 223 ARG A O 1
ATOM 1717 N N . ILE A 1 224 ? -6.011 6.817 3.335 1.00 81.94 224 ILE A N 1
ATOM 1718 C CA . ILE A 1 224 ? -5.194 7.341 4.430 1.00 81.94 224 ILE A CA 1
ATOM 1719 C C . ILE A 1 224 ? -4.488 8.595 3.923 1.00 81.94 224 ILE A C 1
ATOM 1721 O O . ILE A 1 224 ? -3.649 8.511 3.035 1.00 81.94 224 ILE A O 1
ATOM 1725 N N . ASP A 1 225 ? -4.795 9.739 4.521 1.00 69.88 225 ASP A N 1
ATOM 1726 C CA . ASP A 1 225 ? -4.029 10.964 4.340 1.00 69.88 225 ASP A CA 1
ATOM 1727 C C . ASP A 1 225 ? -3.207 11.289 5.605 1.00 69.88 225 ASP A C 1
ATOM 1729 O O . ASP A 1 225 ? -3.177 10.535 6.583 1.00 69.88 225 ASP A O 1
ATOM 1733 N N . ARG A 1 226 ? -2.467 12.404 5.581 1.00 63.97 226 ARG A N 1
ATOM 1734 C CA . ARG A 1 226 ? -1.586 12.824 6.686 1.00 63.97 226 ARG A CA 1
ATOM 1735 C C . ARG A 1 226 ? -2.336 13.016 8.011 1.00 63.97 226 ARG A C 1
ATOM 1737 O O . ARG A 1 226 ? -1.767 12.790 9.083 1.00 63.97 226 ARG A O 1
ATOM 1744 N N . GLU A 1 227 ? -3.561 13.524 7.954 1.00 69.94 227 GLU A N 1
ATOM 1745 C CA . GLU A 1 227 ? -4.290 14.018 9.123 1.00 69.94 227 GLU A CA 1
ATOM 1746 C C . GLU A 1 227 ? -5.516 13.166 9.456 1.00 69.94 227 GLU A C 1
ATOM 1748 O O . GLU A 1 227 ? -5.996 13.224 10.587 1.00 69.94 227 GLU A O 1
ATOM 1753 N N . THR A 1 228 ? -6.047 12.403 8.499 1.00 82.00 228 THR A N 1
ATOM 1754 C CA . THR A 1 228 ? -7.308 11.672 8.604 1.00 82.00 228 THR A CA 1
ATOM 1755 C C . THR A 1 228 ? -7.467 10.630 7.478 1.00 82.00 228 THR A C 1
ATOM 1757 O O . THR A 1 228 ? -6.515 10.284 6.786 1.00 82.00 228 THR A O 1
ATOM 1760 N N . LEU A 1 229 ? -8.662 10.046 7.348 1.00 84.62 229 LEU A N 1
ATOM 1761 C CA . LEU A 1 229 ? -8.989 9.001 6.364 1.00 84.62 229 LEU A CA 1
ATOM 1762 C C . LEU A 1 229 ? -9.996 9.476 5.288 1.00 84.62 229 LEU A C 1
ATOM 1764 O O . LEU A 1 229 ? -10.557 8.666 4.544 1.00 84.62 229 LEU A O 1
ATOM 1768 N N . GLY A 1 230 ? -10.298 10.780 5.246 1.00 85.12 230 GLY A N 1
ATOM 1769 C CA . GLY A 1 230 ? -11.443 11.319 4.504 1.00 85.12 230 GLY A CA 1
ATOM 1770 C C . GLY A 1 230 ? -12.803 10.825 5.034 1.00 85.12 230 GLY A C 1
ATOM 1771 O O . GLY A 1 230 ? -12.918 10.350 6.162 1.00 85.12 230 GLY A O 1
ATOM 1772 N N . GLY A 1 231 ? -13.863 10.951 4.227 1.00 90.69 231 GLY A N 1
ATOM 1773 C CA . GLY A 1 231 ? -15.195 10.410 4.539 1.00 90.69 231 GLY A CA 1
ATOM 1774 C C . GLY A 1 231 ? -15.934 11.074 5.715 1.00 90.69 231 GLY A C 1
ATOM 1775 O O . GLY A 1 231 ? -15.728 12.244 6.045 1.00 90.69 231 GLY A O 1
ATOM 1776 N N . GLN A 1 232 ? -16.872 10.335 6.315 1.00 96.44 232 GLN A N 1
ATOM 1777 C CA . GLN A 1 232 ? -17.585 10.728 7.537 1.00 96.44 232 GLN A CA 1
ATOM 1778 C C . GLN A 1 232 ? -16.886 10.158 8.773 1.00 96.44 232 GLN A C 1
ATOM 1780 O O . GLN A 1 232 ? -16.439 9.015 8.750 1.00 96.44 232 GLN A O 1
ATOM 1785 N N . GLU A 1 233 ? -16.864 10.913 9.874 1.00 96.94 233 GLU A N 1
ATOM 1786 C CA . GLU A 1 233 ? -16.190 10.515 11.114 1.00 96.94 233 GLU A CA 1
ATOM 1787 C C . GLU A 1 233 ? -17.135 10.431 12.322 1.00 96.94 233 GLU A C 1
ATOM 1789 O O . GLU A 1 233 ? -18.074 11.215 12.466 1.00 96.94 233 GLU A O 1
ATOM 1794 N N . ILE A 1 234 ? -16.857 9.478 13.212 1.00 97.88 234 ILE A N 1
ATOM 1795 C CA . ILE A 1 234 ? -17.508 9.287 14.510 1.00 97.88 234 ILE A CA 1
ATOM 1796 C C . ILE A 1 234 ? -16.408 9.195 15.568 1.00 97.88 234 ILE A C 1
ATOM 1798 O O . ILE A 1 234 ? -15.524 8.340 15.488 1.00 97.88 234 ILE A O 1
ATOM 1802 N N . ALA A 1 235 ? -16.462 10.063 16.576 1.00 97.69 235 ALA A N 1
ATOM 1803 C CA . ALA A 1 235 ? -15.513 10.023 17.682 1.00 97.69 235 ALA A CA 1
ATOM 1804 C C . ALA A 1 235 ? -15.725 8.767 18.541 1.00 97.69 235 ALA A C 1
ATOM 1806 O O . ALA A 1 235 ? -16.857 8.400 18.859 1.00 97.69 235 ALA A O 1
ATOM 1807 N N . LEU A 1 236 ? -14.626 8.136 18.953 1.00 98.44 236 LEU A N 1
ATOM 1808 C CA . LEU A 1 236 ? -14.641 6.978 19.840 1.00 98.44 236 LEU A CA 1
ATOM 1809 C C . LEU A 1 236 ? -13.994 7.334 21.179 1.00 98.44 236 LEU A C 1
ATOM 1811 O O . LEU A 1 236 ? -12.966 8.014 21.226 1.00 98.44 236 LEU A O 1
ATOM 1815 N N . SER A 1 237 ? -14.566 6.842 22.275 1.00 97.75 237 SER A N 1
ATOM 1816 C CA . SER A 1 237 ? -13.954 6.940 23.603 1.00 97.75 237 SER A CA 1
ATOM 1817 C C . SER A 1 237 ? -13.322 5.615 24.017 1.00 97.75 237 SER A C 1
ATOM 1819 O O . SER A 1 237 ? -13.872 4.545 23.774 1.00 97.75 237 SER A O 1
ATOM 1821 N N . LEU A 1 238 ? -12.153 5.677 24.653 1.00 97.44 238 LEU A N 1
ATOM 1822 C CA . LEU A 1 238 ? -11.513 4.503 25.238 1.00 97.44 238 LEU A CA 1
ATOM 1823 C C . LEU A 1 238 ? -12.205 4.143 26.561 1.00 97.44 238 LEU A C 1
ATOM 1825 O O . LEU A 1 238 ? -12.263 4.966 27.474 1.00 97.44 238 LEU A O 1
ATOM 1829 N N . ASP A 1 239 ? -12.695 2.911 26.680 1.00 97.19 239 ASP A N 1
ATOM 1830 C CA . ASP A 1 239 ? -13.114 2.337 27.958 1.00 97.19 239 ASP A CA 1
ATOM 1831 C C . ASP A 1 239 ? -11.909 1.675 28.635 1.00 97.19 239 ASP A C 1
ATOM 1833 O O . ASP A 1 239 ? -11.444 0.601 28.238 1.00 97.19 239 ASP A O 1
ATOM 1837 N N . GLU A 1 240 ? -11.398 2.324 29.682 1.00 94.88 240 GLU A N 1
ATOM 1838 C CA . GLU A 1 240 ? -10.249 1.836 30.454 1.00 94.88 240 GLU A CA 1
ATOM 1839 C C . GLU A 1 240 ? -10.522 0.510 31.182 1.00 94.88 240 GLU A C 1
ATOM 1841 O O . GLU A 1 240 ? -9.584 -0.174 31.594 1.00 94.88 240 GLU A O 1
ATOM 1846 N N . SER A 1 241 ? -11.790 0.109 31.312 1.00 94.44 241 SER A N 1
ATOM 1847 C CA . SER A 1 241 ? -12.174 -1.194 31.869 1.00 94.44 241 SER A CA 1
ATOM 1848 C C . SER A 1 241 ? -11.876 -2.350 30.905 1.00 94.44 241 SER A C 1
ATOM 1850 O O . SER A 1 241 ? -11.871 -3.510 31.325 1.00 94.44 241 SER A O 1
ATOM 1852 N N . GLY A 1 242 ? -11.610 -2.047 29.629 1.00 94.56 242 GLY A N 1
ATOM 1853 C CA . GLY A 1 242 ? -11.397 -3.025 28.569 1.00 94.56 242 GLY A CA 1
ATOM 1854 C C . GLY A 1 242 ? -12.697 -3.637 28.047 1.00 94.56 242 GLY A C 1
ATOM 1855 O O . GLY A 1 242 ? -13.790 -3.116 28.259 1.00 94.56 242 GLY A O 1
ATOM 1856 N N . LEU A 1 243 ? -12.574 -4.747 27.313 1.00 97.44 243 LEU A N 1
ATOM 1857 C CA . LEU A 1 243 ? -13.731 -5.392 26.693 1.00 97.44 243 LEU A CA 1
ATOM 1858 C C . LEU A 1 243 ? -14.691 -5.990 27.738 1.00 97.44 243 LEU A C 1
ATOM 1860 O O . LEU A 1 243 ? -14.234 -6.666 28.667 1.00 97.44 243 LEU A O 1
ATOM 1864 N N . PRO A 1 244 ? -16.015 -5.819 27.557 1.00 94.25 244 PRO A N 1
ATOM 1865 C CA . PRO A 1 244 ? -17.025 -6.449 28.400 1.00 94.25 244 PRO A CA 1
ATOM 1866 C C . PRO A 1 244 ? -16.886 -7.979 28.485 1.00 94.25 244 PRO A C 1
ATOM 1868 O O . PRO A 1 244 ? -16.449 -8.651 27.548 1.00 94.25 244 PRO A O 1
ATOM 1871 N N . ALA A 1 245 ? -17.272 -8.559 29.625 1.00 95.38 245 ALA A N 1
ATOM 1872 C CA . ALA A 1 245 ? -17.092 -9.990 29.889 1.00 95.38 245 ALA A CA 1
ATOM 1873 C C . ALA A 1 245 ? -17.915 -10.897 28.954 1.00 95.38 245 ALA A C 1
ATOM 1875 O O . ALA A 1 245 ? -17.479 -11.995 28.618 1.00 95.38 245 ALA A O 1
ATOM 1876 N N . ASP A 1 246 ? -19.094 -10.447 28.534 1.00 94.12 246 ASP A N 1
ATOM 1877 C CA . ASP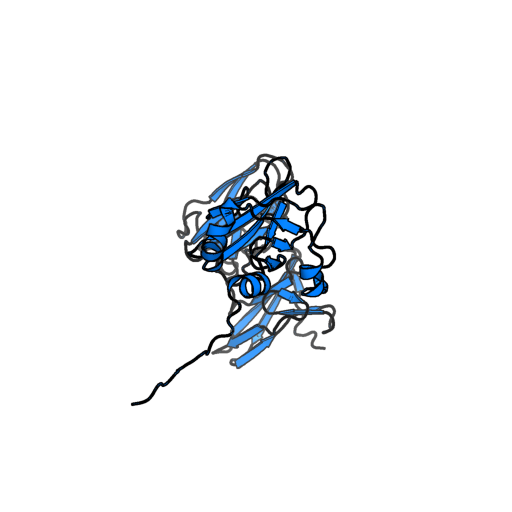 A 1 246 ? -19.946 -11.106 27.541 1.00 94.12 246 ASP A CA 1
ATOM 1878 C C . ASP A 1 246 ? -19.326 -11.069 26.137 1.00 94.12 246 ASP A C 1
ATOM 1880 O O . ASP A 1 246 ? -19.313 -12.092 25.449 1.00 94.12 246 ASP A O 1
ATOM 1884 N N . VAL A 1 247 ? -18.716 -9.943 25.753 1.00 95.62 247 VAL A N 1
ATOM 1885 C CA . VAL A 1 247 ? -17.923 -9.829 24.519 1.00 95.62 247 VAL A CA 1
ATOM 1886 C C . VAL A 1 247 ? -16.747 -10.806 24.546 1.00 95.62 247 VAL A C 1
ATOM 1888 O O . VAL A 1 247 ? -16.566 -11.558 23.593 1.00 95.62 247 VAL A O 1
ATOM 1891 N N . LEU A 1 248 ? -15.981 -10.871 25.639 1.00 97.00 248 LEU A N 1
ATOM 1892 C CA . LEU A 1 248 ? -14.855 -11.808 25.772 1.00 97.00 248 LEU A CA 1
ATOM 1893 C C . LEU A 1 248 ? -15.297 -13.276 25.845 1.00 97.00 248 LEU A C 1
ATOM 1895 O O . LEU A 1 248 ? -14.565 -14.157 25.403 1.00 97.00 248 LEU A O 1
ATOM 1899 N N . ALA A 1 249 ? -16.491 -13.558 26.370 1.00 97.00 249 ALA A N 1
ATOM 1900 C CA . ALA A 1 249 ? -17.056 -14.903 26.332 1.00 97.00 249 ALA A CA 1
ATOM 1901 C C . ALA A 1 249 ? -17.387 -15.334 24.893 1.00 97.00 249 ALA A C 1
ATOM 1903 O O . ALA A 1 249 ? -17.165 -16.492 24.539 1.00 97.00 249 ALA A O 1
ATOM 1904 N N . LYS A 1 250 ? -17.885 -14.406 24.062 1.00 96.50 250 LYS A N 1
ATOM 1905 C CA . LYS A 1 250 ? -18.179 -14.645 22.641 1.00 96.50 250 LYS A CA 1
ATOM 1906 C C . LYS A 1 250 ? -16.913 -14.662 21.775 1.00 96.50 250 LYS A C 1
ATOM 1908 O O . LYS A 1 250 ? -16.804 -15.490 20.873 1.00 96.50 250 LYS A O 1
ATOM 1913 N N . PHE A 1 251 ? -15.939 -13.804 22.080 1.00 97.44 251 PHE A N 1
ATOM 1914 C CA . PHE A 1 251 ? -14.697 -13.631 21.324 1.00 97.44 251 PHE A CA 1
ATOM 1915 C C . PHE A 1 251 ? -13.442 -13.744 22.219 1.00 97.44 251 PHE A C 1
ATOM 1917 O O . PHE A 1 251 ? -12.728 -12.758 22.415 1.00 97.44 251 PHE A O 1
ATOM 1924 N N . PRO A 1 252 ? -13.103 -14.942 22.741 1.00 97.44 252 PRO A N 1
ATOM 1925 C CA . PRO A 1 252 ? -11.985 -15.100 23.682 1.00 97.44 252 PRO A CA 1
ATOM 1926 C C . PRO A 1 252 ? -10.616 -14.704 23.115 1.00 97.44 252 PRO A C 1
ATOM 1928 O O . PRO A 1 252 ? -9.724 -14.303 23.855 1.00 97.44 252 PRO A O 1
ATOM 1931 N N . HIS A 1 253 ? -10.448 -14.802 21.795 1.00 96.44 253 HIS A N 1
ATOM 1932 C CA . HIS A 1 253 ? -9.217 -14.438 21.092 1.00 96.44 253 HIS A CA 1
ATOM 1933 C C . HIS A 1 253 ? -8.938 -12.925 21.094 1.00 96.44 253 HIS A C 1
ATOM 1935 O O . HIS A 1 253 ? -7.815 -12.526 20.808 1.00 96.44 253 HIS A O 1
ATOM 1941 N N . LEU A 1 254 ? -9.920 -12.085 21.448 1.00 97.38 254 LEU A N 1
ATOM 1942 C CA . LEU A 1 254 ? -9.758 -10.629 21.553 1.00 97.38 254 LEU A CA 1
ATOM 1943 C C . LEU A 1 254 ? -9.243 -10.178 22.927 1.00 97.38 254 LEU A C 1
ATOM 1945 O O . LEU A 1 254 ? -9.174 -8.982 23.215 1.00 97.38 254 LEU A O 1
ATOM 1949 N N . GLN A 1 255 ? -8.873 -11.116 23.800 1.00 95.88 255 GLN A N 1
ATOM 1950 C CA . GLN A 1 255 ? -8.285 -10.790 25.090 1.00 95.88 255 GLN A CA 1
ATOM 1951 C C . GLN A 1 255 ? -7.022 -9.926 24.918 1.00 95.88 255 GLN A C 1
ATOM 1953 O O . GLN A 1 255 ? -6.094 -10.291 24.204 1.00 95.88 255 GLN A O 1
ATOM 1958 N N . GLY A 1 256 ? -6.980 -8.780 25.605 1.00 92.25 256 GLY A N 1
ATOM 1959 C CA . GLY A 1 256 ? -5.869 -7.823 25.534 1.00 92.25 256 GLY A CA 1
ATOM 1960 C C . GLY A 1 256 ? -6.080 -6.663 24.553 1.00 92.25 256 GLY A C 1
ATOM 1961 O O . GLY A 1 256 ? -5.329 -5.684 24.619 1.00 92.25 256 GLY A O 1
ATOM 1962 N N . GLN A 1 257 ? -7.118 -6.715 23.712 1.00 96.62 257 GLN A N 1
ATOM 1963 C CA . GLN A 1 257 ? -7.561 -5.564 22.921 1.00 96.62 257 GLN A CA 1
ATOM 1964 C C . GLN A 1 257 ? -8.122 -4.452 23.824 1.00 96.62 257 GLN A C 1
ATOM 1966 O O . GLN A 1 257 ? -8.590 -4.717 24.937 1.00 96.62 257 GLN A O 1
ATOM 1971 N N . GLN A 1 258 ? -8.065 -3.204 23.354 1.00 97.12 258 GLN A N 1
ATOM 1972 C CA . GLN A 1 258 ? -8.778 -2.097 23.997 1.00 97.12 258 GLN A CA 1
ATOM 1973 C C . GLN A 1 258 ? -10.255 -2.112 23.584 1.00 97.12 258 GLN A C 1
ATOM 1975 O O . GLN A 1 258 ? -10.607 -2.684 22.553 1.00 97.12 258 GLN A O 1
ATOM 1980 N N . ALA A 1 259 ? -11.112 -1.478 24.384 1.00 98.25 259 ALA A N 1
ATOM 1981 C CA . ALA A 1 259 ? -12.517 -1.274 24.055 1.00 98.25 259 ALA A CA 1
ATOM 1982 C C . ALA A 1 259 ? -12.752 0.192 23.686 1.00 98.25 259 ALA A C 1
ATOM 1984 O O . ALA A 1 259 ? -12.637 1.079 24.527 1.00 98.25 259 ALA A O 1
ATOM 1985 N N . LEU A 1 260 ? -13.085 0.435 22.426 1.00 98.56 260 LEU A N 1
ATOM 1986 C CA . LEU A 1 260 ? -13.450 1.741 21.896 1.00 98.56 260 LEU A CA 1
ATOM 1987 C C . LEU A 1 260 ? -14.976 1.824 21.806 1.00 98.56 260 LEU A C 1
ATOM 1989 O O . LEU A 1 260 ? -15.629 0.907 21.301 1.00 98.56 260 LEU A O 1
ATOM 1993 N N . ARG A 1 261 ? -15.558 2.898 22.337 1.00 98.31 261 ARG A N 1
ATOM 1994 C CA . ARG A 1 261 ? -17.003 3.066 22.500 1.00 98.31 261 ARG A CA 1
ATOM 1995 C C . ARG A 1 261 ? -17.530 4.159 21.588 1.00 98.31 261 ARG A C 1
ATOM 1997 O O . ARG A 1 261 ? -16.960 5.247 21.534 1.00 98.31 261 ARG A O 1
ATOM 2004 N N . LEU A 1 262 ? -18.647 3.879 20.923 1.00 98.12 262 LEU A N 1
ATOM 2005 C CA . LEU A 1 262 ? -19.412 4.899 20.210 1.00 98.12 262 LEU A CA 1
ATOM 2006 C C . LEU A 1 262 ? -20.314 5.656 21.194 1.00 98.12 262 LEU A C 1
ATOM 2008 O O . LEU A 1 262 ? -20.870 5.067 22.126 1.00 98.12 262 LEU A O 1
ATOM 2012 N N . GLY A 1 263 ? -20.478 6.962 20.978 1.00 96.88 263 GLY A N 1
ATOM 2013 C CA . GLY A 1 263 ? -21.417 7.780 21.740 1.00 96.88 263 GLY A CA 1
ATOM 2014 C C . GLY A 1 263 ? -22.870 7.362 21.494 1.00 96.88 263 GLY A C 1
ATOM 2015 O O . GLY A 1 263 ? -23.226 6.916 20.406 1.00 96.88 263 GLY A O 1
ATOM 2016 N N . ALA A 1 264 ? -23.737 7.538 22.496 1.00 95.50 264 ALA A N 1
ATOM 2017 C CA . ALA A 1 264 ? -25.152 7.165 22.390 1.00 95.50 264 ALA A CA 1
ATOM 2018 C C . ALA A 1 264 ? -25.877 7.875 21.227 1.00 95.50 264 ALA A C 1
ATOM 2020 O O . ALA A 1 264 ? -26.734 7.273 20.579 1.00 95.50 264 ALA A O 1
ATOM 2021 N N . ASP A 1 265 ? -25.507 9.126 20.945 1.00 95.69 265 ASP A N 1
ATOM 2022 C CA . ASP A 1 265 ? -26.081 9.923 19.855 1.00 95.69 265 ASP A CA 1
ATOM 2023 C C . ASP A 1 265 ? -25.641 9.411 18.466 1.00 95.69 265 ASP A C 1
ATOM 2025 O O . ASP A 1 265 ? -26.403 9.483 17.495 1.00 95.69 265 ASP A O 1
ATOM 2029 N N . ASP A 1 266 ? -24.462 8.787 18.386 1.00 96.25 266 ASP A N 1
ATOM 2030 C CA . ASP A 1 266 ? -23.886 8.249 17.150 1.00 96.25 266 ASP A CA 1
ATOM 2031 C C . ASP A 1 266 ? -24.396 6.846 16.800 1.00 96.25 266 ASP A C 1
ATOM 2033 O O . ASP A 1 266 ? -24.232 6.392 15.666 1.00 96.25 266 ASP A O 1
ATOM 2037 N N . LEU A 1 267 ? -25.086 6.159 17.719 1.00 95.19 267 LEU A N 1
ATOM 2038 C CA . LEU A 1 267 ? -25.616 4.809 17.468 1.00 95.19 267 LEU A CA 1
ATOM 2039 C C . LEU A 1 267 ? -26.620 4.761 16.310 1.00 95.19 267 LEU A C 1
ATOM 2041 O O . LEU A 1 267 ? -26.800 3.721 15.673 1.00 95.19 267 LEU A O 1
ATOM 2045 N N . SER A 1 268 ? -27.250 5.894 15.998 1.00 94.62 268 SER A N 1
ATOM 2046 C CA . SER A 1 268 ? -28.119 6.034 14.827 1.00 94.62 268 SER A CA 1
ATOM 2047 C C . SER A 1 268 ? -27.362 5.897 13.495 1.00 94.62 268 SER A C 1
ATOM 2049 O O . SER A 1 268 ? -27.936 5.411 12.516 1.00 94.62 268 SER A O 1
ATOM 2051 N N . ASN A 1 269 ? -26.068 6.228 13.473 1.00 95.88 269 ASN A N 1
ATOM 2052 C CA . ASN A 1 269 ? -25.212 6.170 12.288 1.00 95.88 269 ASN A CA 1
ATOM 2053 C C . ASN A 1 269 ? -24.622 4.776 12.042 1.00 95.88 269 ASN A C 1
ATOM 2055 O O . ASN A 1 269 ? -24.211 4.482 10.924 1.00 95.88 269 ASN A O 1
ATOM 2059 N N . VAL A 1 270 ? -24.636 3.873 13.027 1.00 96.94 270 VAL A N 1
ATOM 2060 C CA . VAL A 1 270 ? -24.025 2.533 12.910 1.00 96.94 270 VAL A CA 1
ATOM 2061 C C . VAL A 1 270 ? -24.604 1.744 11.739 1.00 96.94 270 VAL A C 1
ATOM 2063 O O . VAL A 1 270 ? -23.878 1.192 10.917 1.00 96.94 270 VAL A O 1
ATOM 2066 N N . ARG A 1 271 ? -25.934 1.741 11.595 1.00 97.06 271 ARG A N 1
ATOM 2067 C CA . ARG A 1 271 ? -26.610 1.040 10.488 1.00 97.06 271 ARG A CA 1
ATOM 2068 C C . ARG A 1 271 ? -26.378 1.700 9.123 1.00 97.06 271 ARG A C 1
ATOM 2070 O O . ARG A 1 271 ? -26.676 1.075 8.107 1.00 97.06 271 ARG A O 1
ATOM 2077 N N . ILE A 1 272 ? -25.923 2.953 9.102 1.00 97.19 272 ILE A N 1
ATOM 2078 C CA . ILE A 1 272 ? -25.542 3.678 7.886 1.00 97.19 272 ILE A CA 1
ATOM 2079 C C . ILE A 1 272 ? -24.106 3.298 7.525 1.00 97.19 272 ILE A C 1
ATOM 2081 O O . ILE A 1 272 ? -23.890 2.796 6.428 1.00 97.19 272 ILE A O 1
ATOM 2085 N N . ALA A 1 273 ? -23.173 3.435 8.470 1.00 97.44 273 ALA A N 1
ATOM 2086 C CA . ALA A 1 273 ? -21.762 3.099 8.297 1.00 97.44 273 ALA A CA 1
ATOM 2087 C C . ALA A 1 273 ? -21.557 1.655 7.813 1.00 97.44 273 ALA A C 1
ATOM 2089 O O . ALA A 1 273 ? -20.822 1.428 6.862 1.00 97.44 273 ALA A O 1
ATOM 2090 N N . LEU A 1 274 ? -22.294 0.686 8.375 1.00 97.88 274 LEU A N 1
ATOM 2091 C CA . LEU A 1 274 ? -22.216 -0.737 7.994 1.00 97.88 274 LEU A CA 1
ATOM 2092 C C . LEU A 1 274 ? -22.633 -1.056 6.545 1.00 97.88 274 LEU A C 1
ATOM 2094 O O . LEU A 1 274 ? -22.597 -2.220 6.148 1.00 97.88 274 LEU A O 1
ATOM 2098 N N . LYS A 1 275 ? -23.082 -0.066 5.767 1.00 97.19 275 LYS A N 1
ATOM 2099 C CA . LYS A 1 275 ? -23.410 -0.219 4.341 1.00 97.19 275 LYS A CA 1
ATOM 2100 C C . LYS A 1 275 ? -22.297 0.257 3.407 1.00 97.19 275 LYS A C 1
ATOM 2102 O O . LYS A 1 275 ? -22.446 0.074 2.204 1.00 97.19 275 LYS A O 1
ATOM 2107 N N . GLY A 1 276 ? -21.255 0.888 3.942 1.00 95.81 276 GLY A N 1
ATOM 2108 C CA . GLY A 1 276 ? -20.130 1.427 3.186 1.00 95.81 276 GLY A CA 1
ATOM 2109 C C . GLY A 1 276 ? -18.797 0.803 3.587 1.00 95.81 276 GLY A C 1
ATOM 2110 O O . GLY A 1 276 ? -18.744 -0.162 4.353 1.00 95.81 276 GLY A O 1
ATOM 2111 N N . GLN A 1 277 ? -17.719 1.392 3.077 1.00 97.12 277 GLN A N 1
ATOM 2112 C CA . GLN A 1 277 ? -16.367 1.145 3.563 1.00 97.12 277 GLN A CA 1
ATOM 2113 C C . GLN A 1 277 ? -16.213 1.768 4.952 1.00 97.12 277 GLN A C 1
ATOM 2115 O O . GLN A 1 277 ? -16.756 2.841 5.219 1.00 97.12 277 GLN A O 1
ATOM 2120 N N . ILE A 1 278 ? -15.484 1.092 5.835 1.00 97.94 278 ILE A N 1
ATOM 2121 C CA . ILE A 1 278 ? -15.297 1.497 7.227 1.00 97.94 278 ILE A CA 1
ATOM 2122 C C . ILE A 1 278 ? -13.852 1.273 7.663 1.00 97.94 278 ILE A C 1
ATOM 2124 O O . ILE A 1 278 ? -13.238 0.270 7.303 1.00 97.94 278 ILE A O 1
ATOM 2128 N N . ALA A 1 279 ? -13.339 2.177 8.488 1.00 98.00 279 ALA A N 1
ATOM 2129 C CA . ALA A 1 279 ? -11.995 2.098 9.047 1.00 98.00 279 ALA A CA 1
ATOM 2130 C C . ALA A 1 279 ? -11.950 2.746 10.431 1.00 98.00 279 ALA A C 1
ATOM 2132 O O . ALA A 1 279 ? -12.768 3.604 10.749 1.00 98.00 279 ALA A O 1
ATOM 2133 N N . VAL A 1 280 ? -11.006 2.348 11.275 1.00 97.94 280 VAL A N 1
ATOM 2134 C CA . VAL A 1 280 ? -10.696 3.064 12.518 1.00 97.94 280 VAL A CA 1
ATOM 2135 C C . VAL A 1 280 ? -9.314 3.661 12.436 1.00 97.94 280 VAL A C 1
ATOM 2137 O O . VAL A 1 280 ? -8.424 3.093 11.809 1.00 97.94 280 VAL A O 1
ATOM 2140 N N . ALA A 1 281 ? -9.154 4.800 13.095 1.00 96.88 281 ALA A N 1
ATOM 2141 C CA . ALA A 1 281 ? -7.901 5.520 13.140 1.00 96.88 281 ALA A CA 1
ATOM 2142 C C . ALA A 1 281 ? -7.600 6.012 14.556 1.00 96.88 281 ALA A C 1
ATOM 2144 O O . ALA A 1 281 ? -8.514 6.322 15.334 1.00 96.88 281 ALA A O 1
ATOM 2145 N N . ALA A 1 282 ? -6.314 6.085 14.874 1.00 96.00 282 ALA A N 1
ATOM 2146 C CA . ALA A 1 282 ? -5.783 6.558 16.140 1.00 96.00 282 ALA A CA 1
ATOM 2147 C C . ALA A 1 282 ? -4.870 7.765 15.914 1.00 96.00 282 ALA A C 1
ATOM 2149 O O . ALA A 1 282 ? -4.106 7.805 14.951 1.00 96.00 282 ALA A O 1
ATOM 2150 N N . PHE A 1 283 ? -4.925 8.732 16.830 1.00 94.12 283 PHE A N 1
ATOM 2151 C CA . PHE A 1 283 ? -4.203 10.000 16.723 1.00 94.12 283 PHE A CA 1
ATOM 2152 C C . PHE A 1 283 ? -3.441 10.318 18.008 1.00 94.12 283 PHE A C 1
ATOM 2154 O O . PHE A 1 283 ? -3.901 9.995 19.111 1.00 94.12 283 PHE A O 1
ATOM 2161 N N . ASN A 1 284 ? -2.297 10.988 17.869 1.00 90.81 284 ASN A N 1
ATOM 2162 C CA . ASN A 1 284 ? -1.483 11.458 18.993 1.00 90.81 284 ASN A CA 1
ATOM 2163 C C . ASN A 1 284 ? -1.958 12.814 19.562 1.00 90.81 284 ASN A C 1
ATOM 2165 O O . ASN A 1 284 ? -2.941 13.391 19.100 1.00 90.81 284 ASN A O 1
ATOM 2169 N N . GLU A 1 285 ? -1.263 13.337 20.582 1.00 90.25 285 GLU A N 1
ATOM 2170 C CA . GLU A 1 285 ? -1.600 14.621 21.231 1.00 90.25 285 GLU A CA 1
ATOM 2171 C C . GLU A 1 285 ? -1.550 15.832 20.287 1.00 90.25 285 GLU A C 1
ATOM 2173 O O . GLU A 1 285 ? -2.240 16.823 20.528 1.00 90.25 285 GLU A O 1
ATOM 2178 N N . ALA A 1 286 ? -0.757 15.761 19.214 1.00 86.19 286 ALA A N 1
ATOM 2179 C CA . ALA A 1 286 ? -0.684 16.801 18.192 1.00 86.19 286 ALA A CA 1
ATOM 2180 C C . ALA A 1 286 ? -1.825 16.705 17.161 1.00 86.19 286 ALA A C 1
ATOM 2182 O O . ALA A 1 286 ? -1.937 17.574 16.300 1.00 86.19 286 ALA A O 1
ATOM 2183 N N . GLY A 1 287 ? -2.672 15.672 17.251 1.00 87.00 287 GLY A N 1
ATOM 2184 C CA . GLY A 1 287 ? -3.734 15.391 16.287 1.00 87.00 287 GLY A CA 1
ATOM 2185 C C . GLY A 1 287 ? -3.252 14.685 15.020 1.00 87.00 287 GLY A C 1
ATOM 2186 O O . GLY A 1 287 ? -4.037 14.539 14.092 1.00 87.00 287 GLY A O 1
ATOM 2187 N N . SER A 1 288 ? -1.994 14.240 14.963 1.00 85.62 288 SER A N 1
ATOM 2188 C CA . SER A 1 288 ? -1.467 13.502 13.812 1.00 85.62 288 SER A CA 1
ATOM 2189 C C . SER A 1 288 ? -1.884 12.037 13.869 1.00 85.62 288 SER A C 1
ATOM 2191 O O . SER A 1 288 ? -1.881 11.432 14.948 1.00 85.62 288 SER A O 1
ATOM 2193 N N . LEU A 1 289 ? -2.202 11.473 12.705 1.00 89.62 289 LEU A N 1
ATOM 2194 C CA . LEU A 1 289 ? -2.514 10.059 12.546 1.00 89.62 289 LEU A CA 1
ATOM 2195 C C . LEU A 1 289 ? -1.304 9.199 12.945 1.00 89.62 289 LEU A C 1
ATOM 2197 O O . LEU A 1 289 ? -0.180 9.465 12.519 1.00 89.62 289 LEU A O 1
ATOM 2201 N N . VAL A 1 290 ? -1.528 8.177 13.775 1.00 89.62 290 VAL A N 1
ATOM 2202 C CA . VAL A 1 290 ? -0.479 7.236 14.212 1.00 89.62 290 VAL A CA 1
ATOM 2203 C C . VAL A 1 290 ? -0.758 5.784 13.851 1.00 89.62 290 VAL A C 1
ATOM 2205 O O . VAL A 1 290 ? 0.183 5.000 13.818 1.00 89.62 290 VAL A O 1
ATOM 2208 N N . ASP A 1 291 ? -2.010 5.424 13.572 1.00 92.31 291 ASP A N 1
ATOM 2209 C CA . ASP A 1 291 ? -2.367 4.123 13.011 1.00 92.31 291 ASP A CA 1
ATOM 2210 C C . ASP A 1 291 ? -3.779 4.174 12.413 1.00 92.31 291 ASP A C 1
ATOM 2212 O O . ASP A 1 291 ? -4.634 4.931 12.886 1.00 92.31 291 ASP A O 1
ATOM 2216 N N . ALA A 1 292 ? -4.040 3.319 11.430 1.00 94.31 292 ALA A N 1
ATOM 2217 C CA . ALA A 1 292 ? -5.335 3.137 10.792 1.00 94.31 292 ALA A CA 1
ATOM 2218 C C . ALA A 1 292 ? -5.498 1.703 10.276 1.00 94.31 292 ALA A C 1
ATOM 2220 O O . ALA A 1 292 ? -4.531 1.074 9.845 1.00 94.31 292 ALA A O 1
ATOM 2221 N N . THR A 1 293 ? -6.721 1.171 10.318 1.00 94.94 293 THR A N 1
ATOM 2222 C CA . THR A 1 293 ? -7.028 -0.181 9.819 1.00 94.94 293 THR A CA 1
ATOM 2223 C C . THR A 1 293 ? -8.514 -0.358 9.509 1.00 94.94 293 THR A C 1
ATOM 2225 O O . THR A 1 293 ? -9.367 0.312 10.102 1.00 94.94 293 THR A O 1
ATOM 2228 N N . SER A 1 294 ? -8.844 -1.292 8.615 1.00 96.88 294 SER A N 1
ATOM 2229 C CA . SER A 1 294 ? -10.222 -1.732 8.379 1.00 96.88 294 SER A CA 1
ATOM 2230 C C . SER A 1 294 ? -10.753 -2.613 9.520 1.00 96.88 294 SER A C 1
ATOM 2232 O O . SER A 1 294 ? -10.009 -3.111 10.373 1.00 96.88 294 SER A O 1
ATOM 2234 N N . LEU A 1 295 ? -12.078 -2.807 9.557 1.00 98.06 295 LEU A N 1
ATOM 2235 C CA . LEU A 1 295 ? -12.757 -3.550 10.625 1.00 98.06 295 LEU A CA 1
ATOM 2236 C C . LEU A 1 295 ? -13.384 -4.862 10.152 1.00 98.06 295 LEU A C 1
ATOM 2238 O O . LEU A 1 295 ? -14.076 -4.920 9.138 1.00 98.06 295 LEU A O 1
ATOM 2242 N N . GLN A 1 296 ? -13.275 -5.889 10.989 1.00 98.38 296 GLN A N 1
ATOM 2243 C CA . GLN A 1 296 ? -14.093 -7.096 10.915 1.00 98.38 296 GLN A CA 1
ATOM 2244 C C . GLN A 1 296 ? -15.445 -6.850 11.602 1.00 98.38 296 GLN A C 1
ATOM 2246 O O . GLN A 1 296 ? -15.492 -6.525 12.788 1.00 98.38 296 GLN A O 1
ATOM 2251 N N . ILE A 1 297 ? -16.553 -7.031 10.880 1.00 98.25 297 ILE A N 1
ATOM 2252 C CA . ILE A 1 297 ? -17.918 -6.702 11.346 1.00 98.25 297 ILE A CA 1
ATOM 2253 C C . ILE A 1 297 ? -18.870 -7.850 11.749 1.00 98.25 297 ILE A C 1
ATOM 2255 O O . ILE A 1 297 ? -20.008 -7.536 12.102 1.00 98.25 297 ILE A O 1
ATOM 2259 N N . PRO A 1 298 ? -18.521 -9.156 11.755 1.00 98.06 298 PRO A N 1
ATOM 2260 C CA . PRO A 1 298 ? -19.490 -10.185 12.158 1.00 98.06 298 PRO A CA 1
ATOM 2261 C C . PRO A 1 298 ? -20.141 -9.948 13.532 1.00 98.06 298 PRO A C 1
ATOM 2263 O O . PRO A 1 298 ? -21.328 -10.209 13.702 1.00 98.06 298 PRO A O 1
ATOM 2266 N N . GLY A 1 299 ? -19.398 -9.410 14.507 1.00 97.75 299 GLY A N 1
ATOM 2267 C CA . GLY A 1 299 ? -19.914 -9.206 15.862 1.00 97.75 299 GLY A CA 1
ATOM 2268 C C . GLY A 1 299 ? -21.038 -8.174 15.944 1.00 97.75 299 GLY A C 1
ATOM 2269 O O . GLY A 1 299 ? -22.101 -8.470 16.487 1.00 97.75 299 GLY A O 1
ATOM 2270 N N . VAL A 1 300 ? -20.838 -6.996 15.353 1.00 98.00 300 VAL A N 1
ATOM 2271 C CA . VAL A 1 300 ? -21.863 -5.946 15.290 1.00 98.00 300 VAL A CA 1
ATOM 2272 C C . VAL A 1 300 ? -23.052 -6.353 14.417 1.00 98.00 300 VAL A C 1
ATOM 2274 O O . VAL A 1 300 ? -24.186 -5.969 14.707 1.00 98.00 300 VAL A O 1
ATOM 2277 N N . LEU A 1 301 ? -22.828 -7.165 13.377 1.00 97.94 301 LEU A N 1
ATOM 2278 C CA . LEU A 1 301 ? -23.919 -7.699 12.565 1.00 97.94 301 LEU A CA 1
ATOM 2279 C C . LEU A 1 301 ? -24.811 -8.646 13.372 1.00 97.94 301 LEU A C 1
ATOM 2281 O O . LEU A 1 301 ? -26.031 -8.490 13.337 1.00 97.94 301 LEU A O 1
ATOM 2285 N N . ASP A 1 302 ? -24.224 -9.563 14.144 1.00 96.69 302 ASP A N 1
ATOM 2286 C CA . ASP A 1 302 ? -24.986 -10.424 15.050 1.00 96.69 302 ASP A CA 1
ATOM 2287 C C . ASP A 1 302 ? -25.787 -9.591 16.061 1.00 96.69 302 ASP A C 1
ATOM 2289 O O . ASP A 1 302 ? -26.984 -9.813 16.241 1.00 96.69 302 ASP A O 1
ATOM 2293 N N . ASP A 1 303 ? -25.154 -8.608 16.700 1.00 96.12 303 ASP A N 1
ATOM 2294 C CA . ASP A 1 303 ? -25.790 -7.778 17.729 1.00 96.12 303 ASP A CA 1
ATOM 2295 C C . ASP A 1 303 ? -26.996 -6.982 17.188 1.00 96.12 303 ASP A C 1
ATOM 2297 O O . ASP A 1 303 ? -28.039 -6.875 17.832 1.00 96.12 303 ASP A O 1
ATOM 2301 N N . LEU A 1 304 ? -26.896 -6.465 15.958 1.00 96.56 304 LEU A N 1
ATOM 2302 C CA . LEU A 1 304 ? -27.912 -5.586 15.370 1.00 96.56 304 LEU A CA 1
ATOM 2303 C C . LEU A 1 304 ? -28.952 -6.275 14.485 1.00 96.56 304 LEU A C 1
ATOM 2305 O O . LEU A 1 304 ? -30.002 -5.663 14.225 1.00 96.56 304 LEU A O 1
ATOM 2309 N N . TYR A 1 305 ? -28.637 -7.457 13.955 1.00 96.06 305 TYR A N 1
ATOM 2310 C CA . TYR A 1 305 ? -29.397 -8.112 12.886 1.00 96.06 305 TYR A CA 1
ATOM 2311 C C . TYR A 1 305 ? -29.625 -9.612 13.110 1.00 96.06 305 TYR A C 1
ATOM 2313 O O . TYR A 1 305 ? -30.039 -10.290 12.167 1.00 96.06 305 TYR A O 1
ATOM 2321 N N . THR A 1 306 ? -29.420 -10.142 14.325 1.00 94.75 306 THR A N 1
ATOM 2322 C CA . THR A 1 306 ? -29.887 -11.503 14.653 1.00 94.75 306 THR A CA 1
ATOM 2323 C C . THR A 1 306 ? -31.354 -11.659 14.237 1.00 94.75 306 THR A C 1
ATOM 2325 O O . THR A 1 306 ? -32.216 -10.862 14.617 1.00 94.75 306 THR A O 1
ATOM 2328 N N . TYR A 1 307 ? -31.631 -12.675 13.420 1.00 95.06 307 TYR A N 1
ATOM 2329 C CA . TYR A 1 307 ? -32.937 -12.908 12.818 1.00 95.06 307 TYR A CA 1
ATOM 2330 C C . TYR A 1 307 ? -33.338 -14.376 12.965 1.00 95.06 307 TYR A C 1
ATOM 2332 O O . TYR A 1 307 ? -32.775 -15.249 12.311 1.00 95.06 307 TYR A O 1
ATOM 2340 N N . ASP A 1 308 ? -34.359 -14.627 13.785 1.00 95.12 308 ASP A N 1
ATOM 2341 C CA . ASP A 1 308 ? -34.897 -15.973 14.051 1.00 95.12 308 ASP A CA 1
ATOM 2342 C C . ASP A 1 308 ? -36.135 -16.308 13.196 1.00 95.12 308 ASP A C 1
ATOM 2344 O O . ASP A 1 308 ? -36.825 -17.305 13.425 1.00 95.12 308 ASP A O 1
ATOM 2348 N N . GLY A 1 309 ? -36.480 -15.442 12.238 1.00 94.44 309 GLY A N 1
ATOM 2349 C CA . GLY A 1 309 ? -37.628 -15.644 11.358 1.00 94.44 309 GLY A CA 1
ATOM 2350 C C . GLY A 1 309 ? -37.348 -16.627 10.219 1.00 94.44 309 GLY A C 1
ATOM 2351 O O . GLY A 1 309 ? -36.227 -17.084 10.002 1.00 94.44 309 GLY A O 1
ATOM 2352 N N . ALA A 1 310 ? -38.392 -16.948 9.452 1.00 92.12 310 ALA A N 1
ATOM 2353 C CA . ALA A 1 310 ? -38.246 -17.787 8.269 1.00 92.12 310 ALA A CA 1
ATOM 2354 C C . ALA A 1 310 ? -37.468 -17.043 7.172 1.00 92.12 310 ALA A C 1
ATOM 2356 O O . ALA A 1 310 ? -37.839 -15.941 6.773 1.00 92.12 310 ALA A O 1
ATOM 2357 N N . LEU A 1 311 ? -36.410 -17.672 6.661 1.00 94.75 311 LEU A N 1
ATOM 2358 C CA . LEU A 1 311 ? -35.674 -17.208 5.488 1.00 94.75 311 LEU A CA 1
ATOM 2359 C C . LEU A 1 311 ? -36.153 -17.946 4.233 1.00 94.75 311 LEU A C 1
ATOM 2361 O O . LEU A 1 311 ? -36.575 -19.101 4.290 1.00 94.75 311 LEU A O 1
ATOM 2365 N N . GLY A 1 312 ? -36.040 -17.289 3.081 1.00 92.12 312 GLY A N 1
ATOM 2366 C CA . GLY A 1 312 ? -36.457 -17.850 1.798 1.00 92.12 312 GLY A CA 1
ATOM 2367 C C . GLY A 1 312 ? -37.952 -17.684 1.522 1.00 92.12 312 GLY A C 1
ATOM 2368 O O . GLY A 1 312 ? -38.612 -16.790 2.048 1.00 92.12 312 GLY A O 1
ATOM 2369 N N . VAL A 1 313 ? -38.481 -18.511 0.623 1.00 90.81 313 VAL A N 1
ATOM 2370 C CA . VAL A 1 313 ? -39.868 -18.390 0.160 1.00 90.81 313 VAL A CA 1
ATOM 2371 C C . VAL A 1 313 ? -40.813 -19.044 1.164 1.00 90.81 313 VAL A C 1
ATOM 2373 O O . VAL A 1 313 ? -40.741 -20.250 1.391 1.00 90.81 313 VAL A O 1
ATOM 2376 N N . VAL A 1 314 ? -41.740 -18.256 1.708 1.00 89.88 314 VAL A N 1
ATOM 2377 C CA . VAL A 1 314 ? -42.885 -18.757 2.476 1.00 89.88 314 VAL A CA 1
ATOM 2378 C C . VAL A 1 314 ? -44.107 -18.767 1.561 1.00 89.88 314 VAL A C 1
ATOM 2380 O O . VAL A 1 314 ? -44.478 -17.736 1.002 1.00 89.88 314 VAL A O 1
ATOM 2383 N N . TRP A 1 315 ? -44.709 -19.942 1.386 1.00 85.50 315 TRP A N 1
ATOM 2384 C CA . TRP A 1 315 ? -45.932 -20.136 0.611 1.00 85.50 315 TRP A CA 1
ATOM 2385 C C . TRP A 1 315 ? -47.095 -20.437 1.559 1.00 85.50 315 TRP A C 1
ATOM 2387 O O . TRP A 1 315 ? -47.158 -21.529 2.123 1.00 85.50 315 TRP A O 1
ATOM 2397 N N . ASP A 1 316 ? -48.009 -19.480 1.710 1.00 83.12 316 ASP A N 1
ATOM 2398 C CA . ASP A 1 316 ? -49.342 -19.703 2.277 1.00 83.12 316 ASP A CA 1
ATOM 2399 C C . ASP A 1 316 ? -50.283 -19.958 1.097 1.00 83.12 316 ASP A C 1
ATOM 2401 O O . ASP A 1 316 ? -50.623 -19.040 0.353 1.00 83.12 316 ASP A O 1
ATOM 2405 N N . GLY A 1 317 ? -50.594 -21.227 0.837 1.00 80.62 317 GLY A N 1
ATOM 2406 C CA . GLY A 1 317 ? -51.439 -21.602 -0.296 1.00 80.62 317 GLY A CA 1
ATOM 2407 C C . GLY A 1 317 ? -52.896 -21.173 -0.127 1.00 80.62 317 GLY A C 1
ATOM 2408 O O . GLY A 1 317 ? -53.394 -21.124 0.995 1.00 80.62 317 GLY A O 1
ATOM 2409 N N . ASP A 1 318 ? -53.568 -20.968 -1.262 1.00 58.56 318 ASP A N 1
ATOM 2410 C CA . ASP A 1 318 ? -55.016 -21.170 -1.423 1.00 58.56 318 ASP A CA 1
ATOM 2411 C C . ASP A 1 318 ? -55.274 -22.531 -2.097 1.00 58.56 318 ASP A C 1
ATOM 2413 O O . ASP A 1 318 ? -54.535 -22.869 -3.057 1.00 58.56 318 ASP A O 1
#

Foldseek 3Di:
DPPVPFFDQDPLARKTKDKDFAAADKDWDWADPPPDLCFIADQLLDTVDDTDIDGGRGTDIKMWIARPVRSDIDIPRPDKFKAKFWPCSVQLRHPDGLFLQRCQRTFDDSPPPQKTKGKTWWGAWDKMWIWMDIPRDSDQTAAQQLDGVDHTHIDTQHHGGFIKMWIARRVRNHIDIDRRDDFAEDAVAAQKAPQALWKIWADFPFPQFDWKKKFADLVAQFPGDFQHRDHDIFTWDWDPVADDPVSCVVPVVSPPTTIITGDPVCSVCSVVRVNTWMKMFTAHPVSTTNYMYGHDYPNHCCNPPVDPDDDDDDDPDD

Sequence (318 aa):
DCEATFLTLDEDDDVWQGIFDLPAGDYEYKVAINQSWDENYGGMGDRNGSNVALSLPEASPVKFYYDHKTHWVADTINDQIITVVGDFQSEIGCSIDDDASCLRSWLQDPDGDGVFIAETAPVPAGNYQARIAFGEAVEPLYGADGSVGGAPLVFTVAEDNTPLYFEYDLAEGTVTVNTEGAPKGNLAEFRAYWVAADTIAWRPDADGAVSYKLFYDLDGGLRIDRETLGGQEIALSLDESGLPADVLAKFPHLQGQQALRLGADDLSNVRIALKGQIAVAAFNEAGSLVDATSLQIPGVLDDLYTYDGALGVVWDGD

Secondary structure (DSSP, 8-state):
--GGG--EE-TTTSEEEEEEEEPSEEEEE-EEETTEEEEEEETTTEET-PPEEEEESS-EEEEEEEETTT--EEETTTS--EEEEETTTTTTT-SSSS-TT-GGGEEB-SS-SSEEEEEEEEE-SEEEEEEEEETT-SSS-B-TTS-BT---EEEEE-STTEEEEEEEETTTTEEEEESS---S-BSS---EEEEETTEEE---SSTT--EEEEEEESSS-----SS--SSEEEEEEEETT-S-HHHHHH-GGGTT--EEEE-GGGHHHHHHHTTSEEEEEEE-TTS-EEEEEEEE-HHHHHHHH---S--S------

Radius of gyration: 23.41 Å; chains: 1; bounding box: 79×49×59 Å

pLDDT: mean 93.04, std 6.69, range [53.75, 98.75]